Protein AF-A0A453Q7R0-F1 (afdb_monomer_lite)

Secondary structure (DSSP, 8-state):
-HHHHHHHHHHHHHHHTTSBTTS-HHHHHHHTT-THHHHHHHHHHHHHHHHHHHHTT-THHHHHGGGGGGBSSHHHHHHHHHHHHHHHHH-GGGHHHHHHHHHHHHTTS-TT-HHHHHHHHHHHHHHHHHHHHHHHHHHHHHHHHHHHHSSS-S-------TT---S------HHHHHHHHHHHHT-SSHHHHHHHHHHHHHHHHHHHHHHHHHHHHHTTS------------------

Organism: Aegilops tauschii subsp. strangulata (NCBI:txid200361)

Radius of gyration: 22.39 Å; chains: 1; bounding box: 47×68×60 Å

Foldseek 3Di:
DLVVLVVLQVVLLVLQLCQFPPHDPVSNVVSVVDPPSQVSNLVSLVCCLVCCVPVVVDLVVLQSLLSQCRGPDPSSVVSSLVSLLSCLQPPQLCLQSNLLSLLVNLVPDDLVCVVSNLVSLLSSLVSLVSNLVNLVVVVVVVVVVVVVVVVDPDDDDPPPDPPPDPDHRPDRDLVSQLVSLVVQCPRPDPSSVVSSVSSNVSSVVSVVSVVVSVVVVCVVPDDPDDDDDDDDDDPPDDD

Structure (mmCIF, N/CA/C/O backbone):
data_AF-A0A453Q7R0-F1
#
_entry.id   AF-A0A453Q7R0-F1
#
loop_
_atom_site.group_PDB
_atom_site.id
_atom_site.type_symbol
_atom_site.label_atom_id
_atom_site.label_alt_id
_atom_site.label_comp_id
_atom_site.label_asym_id
_atom_site.label_entity_id
_atom_site.label_seq_id
_atom_site.pdbx_PDB_ins_code
_atom_site.Cartn_x
_atom_site.Cartn_y
_atom_site.Cartn_z
_atom_site.occupancy
_atom_site.B_iso_or_equiv
_atom_site.auth_seq_id
_atom_site.auth_comp_id
_atom_site.auth_asym_id
_atom_site.auth_atom_id
_atom_site.pdbx_PDB_model_num
ATOM 1 N N . VAL A 1 1 ? -20.129 17.146 -13.514 1.00 63.50 1 VAL A N 1
ATOM 2 C CA . VAL A 1 1 ? -18.799 17.307 -12.868 1.00 63.50 1 VAL A CA 1
ATOM 3 C C . VAL A 1 1 ? -18.205 15.963 -12.444 1.00 63.50 1 VAL A C 1
ATOM 5 O O . VAL A 1 1 ? -17.159 15.602 -12.958 1.00 63.50 1 VAL A O 1
ATOM 8 N N . LYS A 1 2 ? -18.885 15.165 -11.611 1.00 64.19 2 LYS A N 1
ATOM 9 C CA . LYS A 1 2 ? -18.423 13.838 -11.146 1.00 64.19 2 LYS A CA 1
ATOM 10 C C . LYS A 1 2 ? -17.991 12.854 -12.247 1.00 64.19 2 LYS A C 1
ATOM 12 O O . LYS A 1 2 ? -16.877 12.346 -12.208 1.00 64.19 2 LYS A O 1
ATOM 17 N N . SER A 1 3 ? -18.840 12.625 -13.251 1.00 68.44 3 SER A N 1
ATOM 18 C CA . SER A 1 3 ? -18.526 11.751 -14.395 1.00 68.44 3 SER A CA 1
ATOM 19 C C . SER A 1 3 ? -17.321 12.240 -15.201 1.00 68.44 3 SER A C 1
ATOM 21 O O . SER A 1 3 ? -16.549 11.432 -15.708 1.00 68.44 3 SER A O 1
ATOM 23 N N . ALA A 1 4 ? -17.127 13.560 -15.275 1.00 70.88 4 ALA A N 1
ATOM 24 C CA . ALA A 1 4 ? -15.972 14.159 -15.926 1.00 70.88 4 ALA A CA 1
ATOM 25 C C . ALA A 1 4 ? -14.692 13.885 -15.129 1.00 70.88 4 ALA A C 1
ATOM 27 O O . ALA A 1 4 ? -13.710 13.457 -15.720 1.00 70.88 4 ALA A O 1
ATOM 28 N N . ILE A 1 5 ? -14.707 14.031 -13.798 1.00 68.44 5 ILE A N 1
ATOM 29 C CA . ILE A 1 5 ? -13.532 13.721 -12.970 1.00 68.44 5 ILE A CA 1
ATOM 30 C C . ILE A 1 5 ? -13.193 12.231 -13.032 1.00 68.44 5 ILE A C 1
ATOM 32 O O . ILE A 1 5 ? -12.031 11.874 -13.184 1.00 68.44 5 ILE A O 1
ATOM 36 N N . GLU A 1 6 ? -14.192 11.354 -12.988 1.00 70.12 6 GLU A N 1
ATOM 37 C CA . GLU A 1 6 ? -13.979 9.913 -13.127 1.00 70.12 6 GLU A CA 1
ATOM 38 C C . GLU A 1 6 ? -13.432 9.541 -14.520 1.00 70.12 6 GLU A C 1
ATOM 40 O O . GLU A 1 6 ? -12.557 8.686 -14.651 1.00 70.12 6 GLU A O 1
ATOM 45 N N . SER A 1 7 ? -13.904 10.215 -15.573 1.00 74.31 7 SER A N 1
ATOM 46 C CA . SER A 1 7 ? -13.368 10.071 -16.931 1.00 74.31 7 SER A CA 1
ATOM 47 C C . SER A 1 7 ? -11.923 10.559 -17.032 1.00 74.31 7 SER A C 1
ATOM 49 O O . SER A 1 7 ? -11.096 9.887 -17.646 1.00 74.31 7 SER A O 1
ATOM 51 N N . ILE A 1 8 ? -11.600 11.694 -16.407 1.00 73.88 8 ILE A N 1
ATOM 52 C CA . ILE A 1 8 ? -10.238 12.234 -16.357 1.00 73.88 8 ILE A CA 1
ATOM 53 C C . ILE A 1 8 ? -9.332 11.278 -15.576 1.00 73.88 8 ILE A C 1
ATOM 55 O O . ILE A 1 8 ? -8.272 10.921 -16.073 1.00 73.88 8 ILE A O 1
ATOM 59 N N . LEU A 1 9 ? -9.769 10.784 -14.414 1.00 72.06 9 LEU A N 1
ATOM 60 C CA . LEU A 1 9 ? -9.051 9.785 -13.619 1.00 72.06 9 LEU A CA 1
ATOM 61 C C . LEU A 1 9 ? -8.734 8.536 -14.439 1.00 72.06 9 LEU A C 1
ATOM 63 O O . LEU A 1 9 ? -7.585 8.104 -14.462 1.00 72.06 9 LEU A O 1
ATOM 67 N N . ARG A 1 10 ? -9.722 7.984 -15.153 1.00 76.00 10 ARG A N 1
ATOM 68 C CA . ARG A 1 10 ? -9.519 6.829 -16.042 1.00 76.00 10 ARG A CA 1
ATOM 69 C C . ARG A 1 10 ? -8.538 7.133 -17.169 1.00 76.00 10 ARG A C 1
ATOM 71 O O . ARG A 1 10 ? -7.662 6.318 -17.444 1.00 76.00 10 ARG A O 1
ATOM 78 N N . SER A 1 11 ? -8.684 8.287 -17.814 1.00 75.38 11 SER A N 1
ATOM 79 C CA . SER A 1 11 ? -7.830 8.698 -18.931 1.00 75.38 11 SER A CA 1
ATOM 80 C C . SER A 1 11 ? -6.384 8.896 -18.482 1.00 75.38 11 SER A C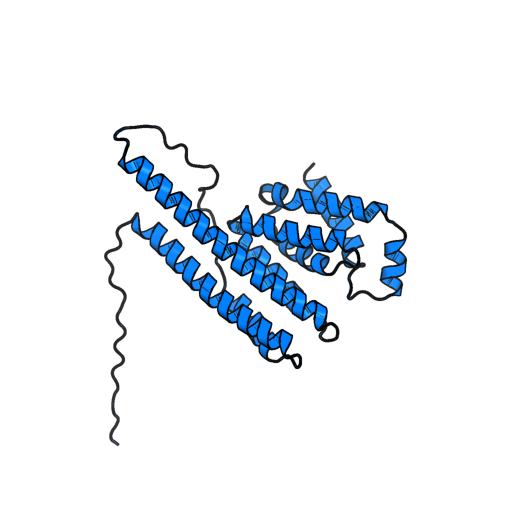 1
ATOM 82 O O . SER A 1 11 ? -5.467 8.344 -19.087 1.00 75.38 11 SER A O 1
ATOM 84 N N . CYS A 1 12 ? -6.175 9.625 -17.385 1.00 74.00 12 CYS A N 1
ATOM 85 C CA . CYS A 1 12 ? -4.852 9.835 -16.819 1.00 74.00 12 CYS A CA 1
ATOM 86 C C . CYS A 1 12 ? -4.263 8.525 -16.290 1.00 74.00 12 CYS A C 1
ATOM 88 O O . CYS A 1 12 ? -3.108 8.239 -16.573 1.00 74.00 12 CYS 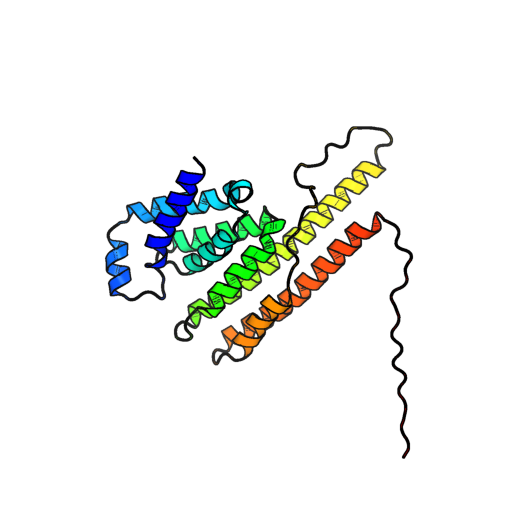A O 1
ATOM 90 N N . SER A 1 13 ? -5.047 7.690 -15.602 1.00 75.94 13 SER A N 1
ATOM 91 C CA . SER A 1 13 ? -4.587 6.379 -15.131 1.00 75.94 13 SER A CA 1
ATOM 92 C C . SER A 1 13 ? -4.106 5.507 -16.291 1.00 75.94 13 SER A C 1
ATOM 94 O O . SER A 1 13 ? -3.002 4.984 -16.210 1.00 75.94 13 SER A O 1
ATOM 96 N N . LYS A 1 14 ? -4.852 5.435 -17.403 1.00 79.94 14 LYS A N 1
ATOM 97 C CA . LYS A 1 14 ? -4.454 4.677 -18.602 1.00 79.94 14 LYS A CA 1
ATOM 98 C C . LYS A 1 14 ? -3.133 5.166 -19.204 1.00 79.94 14 LYS A C 1
ATOM 100 O O . LYS A 1 14 ? -2.342 4.356 -19.677 1.00 79.94 14 LYS A O 1
ATOM 105 N N . ALA A 1 15 ? -2.904 6.478 -19.216 1.00 71.06 15 ALA A N 1
ATOM 106 C CA . ALA A 1 15 ? -1.660 7.051 -19.723 1.00 71.06 15 ALA A CA 1
ATOM 107 C C . ALA A 1 15 ? -0.485 6.815 -18.754 1.00 71.06 15 ALA A C 1
ATOM 109 O O . ALA A 1 15 ? 0.597 6.412 -19.174 1.00 71.06 15 ALA A O 1
ATOM 110 N N . TYR A 1 16 ? -0.704 7.008 -17.451 1.00 72.94 16 TYR A N 1
ATOM 111 C CA . TYR A 1 16 ? 0.340 6.923 -16.426 1.00 72.94 16 TYR A CA 1
ATOM 112 C C . TYR A 1 16 ? 0.654 5.504 -15.957 1.00 72.94 16 TYR A C 1
ATOM 114 O O . TYR A 1 16 ? 1.750 5.271 -15.453 1.00 72.94 16 TYR A O 1
ATOM 122 N N . SER A 1 17 ? -0.244 4.538 -16.153 1.00 76.56 17 SER A N 1
ATOM 123 C CA . SER A 1 17 ? 0.033 3.119 -15.893 1.00 76.56 17 SER A CA 1
ATOM 124 C C . SER A 1 17 ? 1.074 2.536 -16.854 1.00 76.56 17 SER A C 1
ATOM 126 O O . SER A 1 17 ? 1.607 1.465 -16.594 1.00 76.56 17 SER A O 1
ATOM 128 N N . LEU A 1 18 ? 1.365 3.229 -17.962 1.00 78.31 18 LEU A N 1
ATOM 129 C CA . LEU A 1 18 ? 2.416 2.869 -18.921 1.00 78.31 18 LEU A CA 1
ATOM 130 C C . LEU A 1 18 ? 3.780 3.492 -18.577 1.00 78.31 18 LEU A C 1
ATOM 132 O O . LEU A 1 18 ? 4.785 3.147 -19.189 1.00 78.31 18 LEU A O 1
ATOM 136 N N . ALA A 1 19 ? 3.817 4.425 -17.624 1.00 81.12 19 ALA A N 1
ATOM 137 C CA . ALA A 1 19 ? 5.011 5.161 -17.221 1.00 81.12 19 ALA A CA 1
ATOM 138 C C . ALA A 1 19 ? 5.435 4.776 -15.801 1.00 81.12 19 ALA A C 1
ATOM 140 O O . ALA A 1 19 ? 5.588 5.624 -14.918 1.00 81.12 19 ALA A O 1
ATOM 141 N N . LEU A 1 20 ? 5.603 3.474 -15.580 1.00 85.75 20 LEU A N 1
ATOM 142 C CA . LEU A 1 20 ? 6.059 2.916 -14.310 1.00 85.75 20 LEU A CA 1
ATOM 143 C C . LEU A 1 20 ? 7.530 2.509 -14.407 1.00 85.75 20 LEU A C 1
ATOM 145 O O . LEU A 1 20 ? 8.040 2.227 -15.488 1.00 85.75 20 LEU A O 1
ATOM 149 N N . LEU A 1 21 ? 8.212 2.432 -13.269 1.00 84.81 21 LEU A N 1
ATOM 150 C CA . LEU A 1 21 ? 9.603 1.975 -13.177 1.00 84.81 21 LEU A CA 1
ATOM 151 C C . LEU A 1 21 ? 9.780 0.512 -13.620 1.00 84.81 21 LEU A C 1
ATOM 153 O O . LEU A 1 21 ? 10.895 0.099 -13.913 1.00 84.81 21 LEU A O 1
ATOM 157 N N . THR A 1 22 ? 8.686 -0.245 -13.704 1.00 86.19 22 THR A N 1
ATOM 158 C CA . THR A 1 22 ? 8.628 -1.606 -14.257 1.00 86.19 22 THR A CA 1
ATOM 159 C C . THR A 1 22 ? 8.360 -1.640 -15.768 1.00 86.19 22 THR A C 1
ATOM 161 O O . THR A 1 22 ? 8.319 -2.711 -16.366 1.00 86.19 22 THR A O 1
ATOM 164 N N . SER A 1 23 ? 8.122 -0.488 -16.409 1.00 85.12 23 SER A N 1
ATOM 165 C CA . SER A 1 23 ? 7.802 -0.406 -17.840 1.00 85.12 23 SER A CA 1
ATOM 166 C C . SER A 1 23 ? 9.053 -0.507 -18.712 1.00 85.12 23 SER A C 1
ATOM 168 O O . SER A 1 23 ? 10.146 -0.105 -18.317 1.00 85.12 23 SER A O 1
ATOM 170 N N . SER A 1 24 ? 8.886 -0.998 -19.944 1.00 84.50 24 SER A N 1
ATOM 171 C CA . SER A 1 24 ? 9.990 -1.060 -20.906 1.00 84.50 24 SER A CA 1
ATOM 172 C C . SER A 1 24 ? 10.520 0.339 -21.249 1.00 84.50 24 SER A C 1
ATOM 174 O O . SER A 1 24 ? 9.759 1.311 -21.299 1.00 84.50 24 SER A O 1
ATOM 176 N N . LYS A 1 25 ? 11.816 0.440 -21.571 1.00 81.69 25 LYS A N 1
ATOM 177 C CA . LYS A 1 25 ? 12.453 1.705 -21.973 1.00 81.69 25 LYS A CA 1
ATOM 178 C C . LYS A 1 25 ? 11.736 2.381 -23.151 1.00 81.69 25 LYS A C 1
ATOM 180 O O . LYS A 1 25 ? 11.475 3.577 -23.104 1.00 81.69 25 LYS A O 1
ATOM 185 N N . ALA A 1 26 ? 11.333 1.603 -24.159 1.00 82.00 26 ALA A N 1
ATOM 186 C CA . ALA A 1 26 ? 10.594 2.113 -25.315 1.00 82.00 26 ALA A CA 1
ATOM 187 C C . ALA A 1 26 ? 9.233 2.721 -24.927 1.00 82.00 26 ALA A C 1
ATOM 189 O O . ALA A 1 26 ? 8.803 3.716 -25.510 1.00 82.00 26 ALA A O 1
ATOM 190 N N . THR A 1 27 ? 8.558 2.153 -23.923 1.00 81.69 27 THR A N 1
ATOM 191 C CA . THR A 1 27 ? 7.306 2.705 -23.388 1.00 81.69 27 THR A CA 1
ATOM 192 C C . THR A 1 27 ? 7.557 4.038 -22.679 1.00 81.69 27 THR A C 1
ATOM 194 O O . THR A 1 27 ? 6.852 5.015 -22.933 1.00 81.69 27 THR A O 1
ATOM 197 N N . ILE A 1 28 ? 8.594 4.104 -21.841 1.00 81.25 28 ILE A N 1
ATOM 198 C CA . ILE A 1 28 ? 8.967 5.301 -21.071 1.00 81.25 28 ILE A CA 1
ATOM 199 C C . ILE A 1 28 ? 9.330 6.476 -21.996 1.00 81.25 28 ILE A C 1
ATOM 201 O O . ILE A 1 28 ? 8.840 7.595 -21.804 1.00 81.25 28 ILE A O 1
ATOM 205 N N . ASP A 1 29 ? 10.127 6.226 -23.034 1.00 80.12 29 ASP A N 1
ATOM 206 C CA . ASP A 1 29 ? 10.564 7.249 -23.996 1.00 80.12 29 ASP A CA 1
ATOM 207 C C . ASP A 1 29 ? 9.390 7.838 -24.803 1.00 80.12 29 ASP A C 1
ATOM 209 O O . ASP A 1 29 ? 9.436 8.985 -25.256 1.00 80.12 29 ASP A O 1
ATOM 213 N N . ASN A 1 30 ? 8.305 7.078 -24.969 1.00 77.94 30 ASN A N 1
ATOM 214 C CA . ASN A 1 30 ? 7.091 7.558 -25.623 1.00 77.94 30 ASN A CA 1
ATOM 215 C C . ASN A 1 30 ? 6.223 8.417 -24.696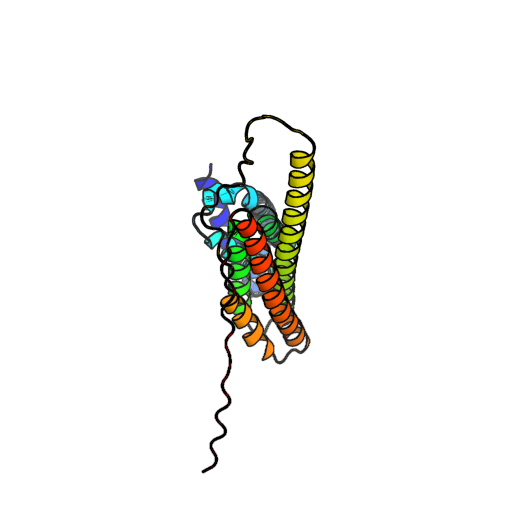 1.00 77.94 30 ASN A C 1
ATOM 217 O O . ASN A 1 30 ? 5.675 9.421 -25.151 1.00 77.94 30 ASN A O 1
ATOM 221 N N . VAL A 1 31 ? 6.115 8.068 -23.408 1.00 73.75 31 VAL A N 1
ATOM 222 C CA . VAL A 1 31 ? 5.277 8.819 -22.453 1.00 73.75 31 VAL A CA 1
ATOM 223 C C . VAL A 1 31 ? 5.930 10.137 -22.017 1.00 73.75 31 VAL A C 1
ATOM 225 O O . VAL A 1 31 ? 5.245 11.139 -21.827 1.00 73.75 31 VAL A O 1
ATOM 228 N N . THR A 1 32 ? 7.258 10.189 -21.913 1.00 70.06 32 THR A N 1
ATOM 229 C CA . THR A 1 32 ? 7.998 11.381 -21.442 1.00 70.06 32 THR A CA 1
ATOM 230 C C . THR A 1 32 ? 7.962 12.586 -22.394 1.00 70.06 32 THR A C 1
ATOM 232 O O . THR A 1 32 ? 8.358 13.687 -22.003 1.00 70.06 32 THR A O 1
ATOM 235 N N . LYS A 1 33 ? 7.443 12.423 -23.619 1.00 71.25 33 LYS A N 1
ATOM 236 C CA . LYS A 1 33 ? 7.307 13.505 -24.610 1.00 71.25 33 LYS A CA 1
ATOM 237 C C . LYS A 1 33 ? 6.210 14.518 -24.266 1.00 71.25 33 LYS A C 1
ATOM 239 O O . LYS A 1 33 ? 6.289 15.653 -24.732 1.00 71.25 33 LYS A O 1
ATOM 244 N N . ASP A 1 34 ? 5.233 14.156 -23.432 1.00 68.19 34 ASP A N 1
ATOM 245 C CA . ASP A 1 34 ? 4.110 15.030 -23.070 1.00 68.19 34 ASP A CA 1
ATOM 246 C C . ASP A 1 34 ? 4.116 15.402 -21.575 1.00 68.19 34 ASP A C 1
ATOM 248 O O . ASP A 1 34 ? 3.504 14.754 -20.725 1.00 68.19 34 ASP A O 1
ATOM 252 N N . LYS A 1 35 ? 4.809 16.500 -21.245 1.00 67.69 35 LYS A N 1
ATOM 253 C CA . LYS A 1 35 ? 4.916 17.024 -19.869 1.00 67.69 35 LYS A CA 1
ATOM 254 C C . LYS A 1 35 ? 3.582 17.533 -19.301 1.00 67.69 35 LYS A C 1
ATOM 256 O O . LYS A 1 35 ? 3.448 17.638 -18.081 1.00 67.69 35 LYS A O 1
ATOM 261 N N . SER A 1 36 ? 2.607 17.869 -20.151 1.00 69.06 36 SER A N 1
ATOM 262 C CA . SER A 1 36 ? 1.332 18.469 -19.724 1.00 69.06 36 SER A CA 1
ATOM 263 C C . SER A 1 36 ? 0.415 17.468 -19.014 1.00 69.06 36 SER A C 1
ATOM 265 O O . SER A 1 36 ? -0.343 17.833 -18.115 1.00 69.06 36 SER A O 1
ATOM 267 N N . GLN A 1 37 ? 0.544 16.183 -19.343 1.00 67.94 37 GLN A N 1
ATOM 268 C CA . GLN A 1 37 ? -0.246 15.121 -18.724 1.00 67.94 37 GLN A CA 1
ATOM 269 C C . GLN A 1 37 ? 0.118 14.925 -17.243 1.00 67.94 37 GLN A C 1
ATOM 271 O O . GLN A 1 37 ? -0.735 14.526 -16.449 1.00 67.94 37 GLN A O 1
ATOM 276 N N . GLY A 1 38 ? 1.352 15.262 -16.841 1.00 72.44 38 GLY A N 1
ATOM 277 C CA . GLY A 1 38 ? 1.863 14.972 -15.493 1.00 72.44 38 GLY A CA 1
ATOM 278 C C . GLY A 1 38 ? 1.296 15.923 -14.461 1.00 72.44 38 GLY A C 1
ATOM 279 O O . GLY A 1 38 ? 0.847 15.513 -13.388 1.00 72.44 38 GLY A O 1
ATOM 280 N N . SER A 1 39 ? 1.229 17.203 -14.825 1.00 79.31 39 SER A N 1
ATOM 281 C CA . SER A 1 39 ? 0.592 18.230 -14.005 1.00 79.31 39 SER A CA 1
ATOM 282 C C . SER A 1 39 ? -0.915 17.987 -13.868 1.00 79.31 39 SER A C 1
ATOM 284 O O . SER A 1 39 ? -1.456 18.146 -12.766 1.00 79.31 39 SER A O 1
ATOM 286 N N . LEU A 1 40 ? -1.581 17.541 -14.941 1.00 80.19 40 LEU A N 1
ATOM 287 C CA . LEU A 1 40 ? -2.995 17.168 -14.912 1.00 80.19 40 LEU A CA 1
ATOM 288 C C . LEU A 1 40 ? -3.225 15.968 -13.992 1.00 80.19 40 LEU A C 1
ATOM 290 O O . LEU A 1 40 ? -4.047 16.053 -13.080 1.00 80.19 40 LEU A O 1
ATOM 294 N N . PHE A 1 41 ? -2.466 14.883 -14.167 1.00 79.88 41 PHE A N 1
ATOM 295 C CA . PHE A 1 41 ? -2.629 13.686 -13.348 1.00 79.88 41 PHE A CA 1
ATOM 296 C C . PHE A 1 41 ? -2.368 13.961 -11.867 1.00 79.88 41 PHE A C 1
ATOM 298 O O . PHE A 1 41 ? -3.159 13.555 -11.018 1.00 79.88 41 PHE A O 1
ATOM 305 N N . ARG A 1 42 ? -1.331 14.739 -11.542 1.00 82.81 42 ARG A N 1
ATOM 306 C CA . ARG A 1 42 ? -1.069 15.175 -10.165 1.00 82.81 42 ARG A CA 1
ATOM 307 C C . ARG A 1 42 ? -2.242 15.957 -9.570 1.00 82.81 42 ARG A C 1
ATOM 309 O O . ARG A 1 42 ? -2.623 15.723 -8.424 1.00 82.81 42 ARG A O 1
ATOM 316 N N . SER A 1 43 ? -2.800 16.900 -10.325 1.00 84.19 43 SER A N 1
ATOM 317 C CA . SER A 1 43 ? -3.944 17.705 -9.871 1.00 84.19 43 SER A CA 1
ATOM 318 C C . SER A 1 43 ? -5.166 16.826 -9.618 1.00 84.19 43 SER A C 1
ATOM 320 O O . SER A 1 43 ? -5.866 16.991 -8.626 1.00 84.19 43 SER A O 1
ATOM 322 N N . VAL A 1 44 ? -5.364 15.834 -10.477 1.00 81.44 44 VAL A N 1
ATOM 323 C CA . VAL A 1 44 ? -6.448 14.863 -10.384 1.00 81.44 44 VAL A CA 1
ATOM 324 C C . VAL A 1 44 ? -6.269 13.930 -9.178 1.00 81.44 44 VAL A C 1
ATOM 326 O O . VAL A 1 44 ? -7.224 13.736 -8.428 1.00 81.44 44 VAL A O 1
ATOM 329 N N . LEU A 1 45 ? -5.054 13.423 -8.926 1.00 81.62 45 LEU A N 1
ATOM 330 C CA . LEU A 1 45 ? -4.726 12.620 -7.739 1.00 81.62 45 LEU A CA 1
ATOM 331 C C . LEU A 1 45 ? -5.068 13.368 -6.444 1.00 81.62 45 LEU A C 1
ATOM 333 O O . LEU A 1 45 ? -5.728 12.813 -5.566 1.00 81.62 45 LEU A O 1
ATOM 337 N N . LYS A 1 46 ? -4.696 14.650 -6.345 1.00 84.00 46 LYS A N 1
ATOM 338 C CA . LYS A 1 46 ? -4.988 15.500 -5.176 1.00 84.00 46 LYS A CA 1
ATOM 339 C C . LYS A 1 46 ? -6.467 15.606 -4.843 1.00 84.00 46 LYS A C 1
ATOM 341 O O . LYS A 1 46 ? -6.811 15.766 -3.674 1.00 84.00 46 LYS A O 1
ATOM 346 N N . CYS A 1 47 ? -7.327 15.554 -5.853 1.00 79.25 47 CYS A N 1
ATOM 347 C CA . CYS A 1 47 ? -8.764 15.667 -5.662 1.00 79.25 47 CYS A CA 1
ATOM 348 C C . CYS A 1 47 ? -9.387 14.370 -5.129 1.00 79.25 47 CYS A C 1
ATOM 350 O O . CYS A 1 47 ? -10.450 14.435 -4.521 1.00 79.25 47 CYS A O 1
ATOM 352 N N . ILE A 1 48 ? -8.742 13.211 -5.311 1.00 77.75 48 ILE A N 1
ATOM 353 C CA . ILE A 1 48 ? -9.318 11.897 -4.987 1.00 77.75 48 ILE A CA 1
ATOM 354 C C . ILE A 1 48 ? -9.857 11.806 -3.548 1.00 77.75 48 ILE A C 1
ATOM 356 O O . ILE A 1 48 ? -11.016 11.417 -3.410 1.00 77.75 48 ILE A O 1
ATOM 360 N N . PRO A 1 49 ? -9.118 12.185 -2.483 1.00 72.75 49 PRO A N 1
ATOM 361 C CA . PRO A 1 49 ? -9.622 12.071 -1.110 1.00 72.75 49 PRO A CA 1
ATOM 362 C C . PRO A 1 49 ? -10.945 12.811 -0.879 1.00 72.75 49 PRO A C 1
ATOM 364 O O . PRO A 1 49 ? -11.779 12.345 -0.115 1.00 72.75 49 PRO A O 1
ATOM 367 N N . TYR A 1 50 ? -11.169 13.919 -1.588 1.00 71.12 50 TYR A N 1
ATOM 368 C CA . TYR A 1 50 ? -12.380 14.739 -1.478 1.00 71.12 50 TYR A CA 1
ATOM 369 C C . TYR A 1 50 ? -13.535 14.236 -2.354 1.00 71.12 50 TYR A C 1
ATOM 371 O O . TYR A 1 50 ? -14.657 14.712 -2.237 1.00 71.12 50 TYR A O 1
ATOM 379 N N . LEU A 1 51 ? -13.262 13.290 -3.254 1.00 66.06 51 LEU A N 1
ATOM 380 C CA . LEU A 1 51 ? -14.238 12.723 -4.184 1.00 66.06 51 LEU A CA 1
ATOM 381 C C . LEU A 1 51 ? -14.678 11.311 -3.780 1.00 66.06 51 LEU A C 1
ATOM 383 O O . LEU A 1 51 ? -15.659 10.803 -4.324 1.00 66.06 51 LEU A O 1
ATOM 387 N N . ILE A 1 52 ? -13.970 10.656 -2.852 1.00 62.31 52 ILE A N 1
ATOM 388 C CA . ILE A 1 52 ? -14.224 9.259 -2.473 1.00 62.31 52 ILE A CA 1
ATOM 389 C C . ILE A 1 52 ? -15.560 9.070 -1.742 1.00 62.31 52 ILE A C 1
ATOM 391 O O . ILE A 1 52 ? -16.154 8.008 -1.904 1.00 62.31 52 ILE A O 1
ATOM 395 N N . GLU A 1 53 ? -16.114 10.059 -1.036 1.00 56.88 53 GLU A N 1
ATOM 396 C CA . GLU A 1 53 ? -17.468 9.903 -0.468 1.00 56.88 53 GLU A CA 1
ATOM 397 C C . GLU A 1 53 ? -18.530 9.681 -1.564 1.00 56.88 53 GLU A C 1
ATOM 399 O O . GLU A 1 53 ? -19.464 8.898 -1.388 1.00 56.88 53 GLU A O 1
ATOM 404 N N . GLU A 1 54 ? -18.346 10.272 -2.749 1.00 51.44 54 GLU A N 1
ATOM 405 C CA . GLU A 1 54 ? -19.303 10.164 -3.853 1.00 51.44 54 GLU A CA 1
ATOM 406 C C . GLU A 1 54 ? -18.907 9.124 -4.918 1.00 51.44 54 GLU A C 1
ATOM 408 O O . GLU A 1 54 ? -19.783 8.530 -5.554 1.00 51.44 54 GLU A O 1
ATOM 413 N N . VAL A 1 55 ? -17.612 8.879 -5.137 1.00 48.50 55 VAL A N 1
ATOM 414 C CA . VAL A 1 55 ? -17.065 7.913 -6.120 1.00 48.50 55 VAL A CA 1
ATOM 415 C C . VAL A 1 55 ? -16.760 6.545 -5.475 1.00 48.50 55 VAL A C 1
ATOM 417 O O . VAL A 1 55 ? -16.581 5.547 -6.170 1.00 48.50 55 VAL A O 1
ATOM 420 N N . GLY A 1 56 ? -16.783 6.456 -4.143 1.00 46.31 56 GLY A N 1
ATOM 421 C CA . GLY A 1 56 ? -16.335 5.308 -3.349 1.00 46.31 56 GLY A CA 1
ATOM 422 C C . GLY A 1 56 ? -17.214 4.061 -3.380 1.00 46.31 56 GLY A C 1
ATOM 423 O O . GLY A 1 56 ? -16.888 3.080 -2.731 1.00 46.31 56 GLY A O 1
ATOM 424 N N . ARG A 1 57 ? -18.297 3.982 -4.156 1.00 52.84 57 ARG A N 1
ATOM 425 C CA . ARG A 1 57 ? -18.970 2.671 -4.309 1.00 52.84 57 ARG A CA 1
ATOM 426 C C . ARG A 1 57 ? -18.101 1.627 -5.022 1.00 52.84 57 ARG A C 1
ATOM 428 O O . ARG A 1 57 ? -18.500 0.473 -5.098 1.00 52.84 57 ARG A O 1
ATOM 435 N N . ASN A 1 58 ? -16.940 2.025 -5.541 1.00 58.25 58 ASN A N 1
ATOM 436 C CA . ASN A 1 58 ? -16.021 1.153 -6.242 1.00 58.25 58 ASN A CA 1
ATOM 437 C C . ASN A 1 58 ? -14.606 1.259 -5.649 1.00 58.25 58 ASN A C 1
ATOM 439 O O . ASN A 1 58 ? -13.927 2.272 -5.830 1.00 58.25 58 ASN A O 1
ATOM 443 N N . ASP A 1 59 ? -14.146 0.192 -4.994 1.00 66.88 59 ASP A N 1
ATOM 444 C CA . ASP A 1 59 ? -12.794 0.074 -4.420 1.00 66.88 59 ASP A CA 1
ATOM 445 C C . ASP A 1 59 ? -11.675 0.101 -5.485 1.00 66.88 59 ASP A C 1
ATOM 447 O O . ASP A 1 59 ? -10.488 0.156 -5.166 1.00 66.88 59 ASP A O 1
ATOM 451 N N . ARG A 1 60 ? -12.028 0.176 -6.777 1.00 75.25 60 ARG A N 1
ATOM 452 C CA . ARG A 1 60 ? -11.079 0.372 -7.886 1.00 75.25 60 ARG A CA 1
ATOM 453 C C . ARG A 1 60 ? -10.129 1.547 -7.684 1.00 75.25 60 ARG A C 1
ATOM 455 O O . ARG A 1 60 ? -8.980 1.470 -8.104 1.00 75.25 60 ARG A O 1
ATOM 462 N N . MET A 1 61 ? -10.569 2.641 -7.058 1.00 75.31 61 MET A N 1
ATOM 463 C CA . MET A 1 61 ? -9.674 3.785 -6.839 1.00 75.31 61 MET A CA 1
ATOM 464 C C . MET A 1 61 ? -8.532 3.439 -5.881 1.00 75.31 61 MET A C 1
ATOM 466 O O . MET A 1 61 ? -7.387 3.806 -6.143 1.00 75.31 61 MET A O 1
ATOM 470 N N . THR A 1 62 ? -8.815 2.676 -4.824 1.00 81.25 62 THR A N 1
ATOM 471 C CA . THR A 1 62 ? -7.792 2.191 -3.892 1.00 81.25 62 THR A CA 1
ATOM 472 C C . THR A 1 62 ? -6.875 1.129 -4.506 1.00 81.25 62 THR A C 1
ATOM 474 O O . THR A 1 62 ? -5.780 0.932 -3.999 1.00 81.25 62 THR A O 1
ATOM 477 N N . GLU A 1 63 ? -7.250 0.514 -5.633 1.00 83.88 63 GLU A N 1
ATOM 478 C CA . GLU A 1 63 ? -6.401 -0.413 -6.405 1.00 83.88 63 GLU A CA 1
ATOM 479 C C . GLU A 1 63 ? -5.529 0.278 -7.470 1.00 83.88 63 GLU A C 1
ATOM 481 O O . GLU A 1 63 ? -4.459 -0.222 -7.830 1.00 83.88 63 GLU A O 1
ATOM 486 N N . ILE A 1 64 ? -5.972 1.422 -8.000 1.00 83.56 64 ILE A N 1
ATOM 487 C CA . ILE A 1 64 ? -5.244 2.166 -9.041 1.00 83.56 64 ILE A CA 1
ATOM 488 C C . ILE A 1 64 ? -4.100 2.983 -8.434 1.00 83.56 64 ILE A C 1
ATOM 490 O O . ILE A 1 64 ? -2.979 2.944 -8.936 1.00 83.56 64 ILE A O 1
ATOM 494 N N . ILE A 1 65 ? -4.364 3.716 -7.348 1.00 88.62 65 ILE A N 1
ATOM 495 C CA . ILE A 1 65 ? -3.392 4.650 -6.752 1.00 88.62 65 ILE A CA 1
ATOM 496 C C . ILE A 1 65 ? -2.068 3.960 -6.364 1.00 88.62 65 ILE A C 1
ATOM 498 O O . ILE A 1 65 ? -1.021 4.522 -6.695 1.00 88.62 65 ILE A O 1
ATOM 502 N N . PRO A 1 66 ? -2.063 2.753 -5.752 1.00 92.50 66 PRO A N 1
ATOM 503 C CA . PRO A 1 66 ? -0.833 2.032 -5.432 1.00 92.50 66 PRO A CA 1
ATOM 504 C C . PRO A 1 66 ? 0.109 1.834 -6.617 1.00 92.50 66 PRO A C 1
ATOM 506 O O . PRO A 1 66 ? 1.314 1.937 -6.447 1.00 92.50 66 PRO A O 1
ATOM 509 N N . GLN A 1 67 ? -0.403 1.639 -7.834 1.00 90.88 67 GLN A N 1
ATOM 510 C CA . GLN A 1 67 ? 0.445 1.437 -9.017 1.00 90.88 67 GLN A CA 1
ATOM 511 C C . GLN A 1 67 ? 1.352 2.650 -9.267 1.00 90.88 67 GLN A C 1
ATOM 513 O O . GLN A 1 67 ? 2.523 2.519 -9.627 1.00 90.88 67 GLN A O 1
ATOM 518 N N . HIS A 1 68 ? 0.840 3.847 -8.986 1.00 90.44 68 HIS A N 1
ATOM 519 C CA . HIS A 1 68 ? 1.535 5.104 -9.236 1.00 90.44 68 HIS A CA 1
ATOM 520 C C . HIS A 1 68 ? 2.601 5.445 -8.186 1.00 90.44 68 HIS A C 1
ATOM 522 O O . HIS A 1 68 ? 3.398 6.353 -8.428 1.00 90.44 68 HIS A O 1
ATOM 528 N N . VAL A 1 69 ? 2.725 4.676 -7.094 1.00 91.75 69 VAL A N 1
ATOM 529 C CA . VAL A 1 69 ? 3.885 4.780 -6.182 1.00 91.75 69 VAL A CA 1
ATOM 530 C C . VAL A 1 69 ? 5.191 4.356 -6.864 1.00 91.75 69 VAL A C 1
ATOM 532 O O . VAL A 1 69 ? 6.271 4.687 -6.384 1.00 91.75 69 VAL A O 1
ATOM 535 N N . THR A 1 70 ? 5.098 3.679 -8.015 1.00 92.00 70 THR A N 1
ATOM 536 C CA . THR A 1 70 ? 6.229 3.311 -8.882 1.00 92.00 70 THR A CA 1
ATOM 537 C C . THR A 1 70 ? 6.268 4.093 -10.192 1.00 92.00 70 THR A C 1
ATOM 539 O O . THR A 1 70 ? 6.961 3.692 -11.120 1.00 92.00 70 THR A O 1
ATOM 542 N N . SER A 1 71 ? 5.556 5.219 -10.290 1.00 90.19 71 SER A N 1
ATOM 543 C CA . SER A 1 71 ? 5.663 6.131 -11.437 1.00 90.19 71 SER A CA 1
ATOM 544 C C . SER A 1 71 ? 7.122 6.508 -11.715 1.00 90.19 71 SER A C 1
ATOM 546 O O . SER A 1 71 ? 7.899 6.694 -10.781 1.00 90.19 71 SER A O 1
ATOM 548 N N . ILE A 1 72 ? 7.514 6.681 -12.977 1.00 87.31 72 ILE A N 1
ATOM 549 C CA . ILE A 1 72 ? 8.837 7.237 -13.317 1.00 87.31 72 ILE A CA 1
ATOM 550 C C . ILE A 1 72 ? 8.983 8.693 -12.848 1.00 87.31 72 ILE A C 1
ATOM 552 O O . ILE A 1 72 ? 10.081 9.123 -12.494 1.00 87.31 72 ILE A O 1
ATOM 556 N N . ASP A 1 73 ? 7.871 9.432 -12.779 1.00 86.88 73 ASP A N 1
ATOM 557 C CA . ASP A 1 73 ? 7.837 10.816 -12.315 1.00 86.88 73 ASP A CA 1
ATOM 558 C C . ASP A 1 73 ? 7.856 10.850 -10.771 1.00 86.88 73 ASP A C 1
ATOM 560 O O . ASP A 1 73 ? 6.887 10.407 -10.140 1.00 86.88 73 ASP A O 1
ATOM 564 N N . PRO A 1 74 ? 8.928 11.378 -10.141 1.00 87.88 74 PRO A N 1
ATOM 565 C CA . PRO A 1 74 ? 9.048 11.447 -8.685 1.00 87.88 74 PRO A CA 1
ATOM 566 C C . PRO A 1 74 ? 7.934 12.253 -8.018 1.00 87.88 74 PRO A C 1
ATOM 568 O O . PRO A 1 74 ? 7.517 11.908 -6.914 1.00 87.88 74 PRO A O 1
ATOM 571 N N . VAL A 1 75 ? 7.424 13.294 -8.676 1.00 88.44 75 VAL A N 1
ATOM 572 C CA . VAL A 1 75 ? 6.369 14.148 -8.122 1.00 88.44 75 VAL A CA 1
ATOM 573 C C . VAL A 1 75 ? 5.038 13.400 -8.105 1.00 88.44 75 VAL A C 1
ATOM 575 O O . VAL A 1 75 ? 4.269 13.524 -7.152 1.00 88.44 75 VAL A O 1
ATOM 578 N N . VAL A 1 76 ? 4.774 12.591 -9.134 1.00 87.81 76 VAL A N 1
ATOM 579 C CA . VAL A 1 76 ? 3.596 11.712 -9.176 1.00 87.81 76 VAL A CA 1
ATOM 580 C C . VAL A 1 76 ? 3.696 10.619 -8.113 1.00 87.81 76 VAL A C 1
ATOM 582 O O . VAL A 1 76 ? 2.701 10.363 -7.436 1.00 87.81 76 VAL A O 1
ATOM 585 N N . ARG A 1 77 ? 4.880 10.012 -7.925 1.00 91.44 77 ARG A N 1
ATOM 586 C CA . ARG A 1 77 ? 5.095 9.022 -6.853 1.00 91.44 77 ARG A CA 1
ATOM 587 C C . ARG A 1 77 ? 4.773 9.606 -5.483 1.00 91.44 77 ARG A C 1
ATOM 589 O O . ARG A 1 77 ? 4.026 8.995 -4.723 1.00 91.44 77 ARG A O 1
ATOM 596 N N . GLU A 1 78 ? 5.311 10.787 -5.190 1.00 92.19 78 GLU A N 1
ATOM 597 C CA . GLU A 1 78 ? 5.090 11.464 -3.912 1.00 92.19 78 GLU A CA 1
ATOM 598 C C . GLU A 1 78 ? 3.606 11.781 -3.700 1.00 92.19 78 GLU A C 1
ATOM 600 O O . GLU A 1 78 ? 3.041 11.480 -2.651 1.00 92.19 78 GLU A O 1
ATOM 605 N N . GLU A 1 79 ? 2.927 12.315 -4.720 1.00 90.19 79 GLU A N 1
ATOM 606 C CA . GLU A 1 79 ? 1.501 12.624 -4.600 1.00 90.19 79 GLU A CA 1
ATOM 607 C C . GLU A 1 79 ? 0.648 11.363 -4.407 1.00 90.19 79 GLU A C 1
ATOM 609 O O . GLU A 1 79 ? -0.292 11.388 -3.615 1.00 90.19 79 GLU A O 1
ATOM 614 N N . ALA A 1 80 ? 0.980 10.249 -5.068 1.00 92.12 80 ALA A N 1
ATOM 615 C CA . ALA A 1 80 ? 0.288 8.979 -4.859 1.00 92.12 80 ALA A CA 1
ATOM 616 C C . ALA A 1 80 ? 0.398 8.518 -3.395 1.00 92.12 80 ALA A C 1
ATOM 618 O O . ALA A 1 80 ? -0.615 8.163 -2.789 1.00 92.12 80 ALA A O 1
ATOM 619 N N . VAL A 1 81 ? 1.592 8.603 -2.796 1.00 95.00 81 VAL A N 1
ATOM 620 C CA . VAL A 1 81 ? 1.812 8.282 -1.374 1.00 95.00 81 VAL A CA 1
ATOM 621 C C . VAL A 1 81 ? 0.994 9.207 -0.466 1.00 95.00 81 VAL A C 1
ATOM 623 O O . VAL A 1 81 ? 0.289 8.732 0.426 1.00 95.00 81 VAL A O 1
ATOM 626 N N . LEU A 1 82 ? 1.017 10.520 -0.716 1.00 94.31 82 LEU A N 1
ATOM 627 C CA . LEU A 1 82 ? 0.245 11.492 0.065 1.00 94.31 82 LEU A CA 1
ATOM 628 C C . LEU A 1 82 ? -1.263 11.240 -0.013 1.00 94.31 82 LEU A C 1
ATOM 630 O O . LEU A 1 82 ? -1.967 11.389 0.987 1.00 94.31 82 LEU A O 1
ATOM 634 N N . VAL A 1 83 ? -1.771 10.855 -1.182 1.00 91.81 83 VAL A N 1
ATOM 635 C CA . VAL A 1 83 ? -3.187 10.528 -1.370 1.00 91.81 83 VAL A CA 1
ATOM 636 C C . VAL A 1 83 ? -3.569 9.278 -0.579 1.00 91.81 83 VAL A C 1
ATOM 638 O O . VAL A 1 83 ? -4.573 9.327 0.130 1.00 91.81 83 VAL A O 1
ATOM 641 N N . LEU A 1 84 ? -2.772 8.204 -0.619 1.00 94.50 84 LEU A N 1
ATOM 642 C CA . LEU A 1 84 ? -3.023 7.003 0.195 1.00 94.50 84 LEU A CA 1
ATOM 643 C C . LEU A 1 84 ? -3.062 7.347 1.692 1.00 94.50 84 LEU A C 1
ATOM 645 O O . LEU A 1 84 ? -4.010 6.971 2.383 1.00 94.50 84 LEU A O 1
ATOM 649 N N . ASN A 1 85 ? -2.103 8.147 2.169 1.00 95.56 85 ASN A N 1
ATOM 650 C CA . ASN A 1 85 ? -2.057 8.602 3.561 1.00 95.56 85 ASN A CA 1
ATOM 651 C C . ASN A 1 85 ? -3.291 9.436 3.942 1.00 95.56 85 ASN A C 1
ATOM 653 O O . ASN A 1 85 ? -3.872 9.232 5.007 1.00 95.56 85 ASN A O 1
ATOM 657 N N . ARG A 1 86 ? -3.733 10.357 3.071 1.00 93.00 86 ARG A N 1
ATOM 658 C CA . ARG A 1 86 ? -4.953 11.156 3.297 1.00 93.00 86 ARG A CA 1
ATOM 659 C C . ARG A 1 86 ? -6.198 10.278 3.377 1.00 93.00 86 ARG A C 1
ATOM 661 O O . ARG A 1 86 ? -7.037 10.531 4.234 1.00 93.00 86 ARG A O 1
ATOM 668 N N . ILE A 1 87 ? -6.316 9.259 2.525 1.00 90.38 87 ILE A N 1
ATOM 669 C CA . ILE A 1 87 ? -7.453 8.330 2.568 1.00 90.38 87 ILE A CA 1
ATOM 670 C C . ILE A 1 87 ? -7.459 7.581 3.902 1.00 90.38 87 ILE A C 1
ATOM 672 O O . ILE A 1 87 ? -8.478 7.582 4.582 1.00 90.38 87 ILE A O 1
ATOM 676 N N . VAL A 1 88 ? -6.324 7.013 4.325 1.00 93.00 88 VAL A N 1
ATOM 677 C CA . VAL A 1 88 ? -6.243 6.312 5.618 1.00 93.00 88 VAL A CA 1
ATOM 678 C C . VAL A 1 88 ? -6.596 7.244 6.780 1.00 93.00 88 VAL A C 1
ATOM 680 O O . VAL A 1 88 ? -7.339 6.856 7.682 1.00 93.00 88 VAL A O 1
ATOM 683 N N . ARG A 1 89 ? -6.105 8.487 6.755 1.00 93.00 89 ARG A N 1
ATOM 684 C CA . ARG A 1 89 ? -6.314 9.438 7.849 1.00 93.00 89 ARG A CA 1
ATOM 685 C C . ARG A 1 89 ? -7.746 9.962 7.933 1.00 93.00 89 ARG A C 1
ATOM 687 O O . ARG A 1 89 ? -8.291 10.031 9.028 1.00 93.00 89 ARG A O 1
ATOM 694 N N . PHE A 1 90 ? -8.348 10.319 6.802 1.00 88.88 90 PHE A N 1
ATOM 695 C CA . PHE A 1 90 ? -9.607 11.070 6.778 1.00 88.88 90 PHE A CA 1
ATOM 696 C C . PHE A 1 90 ? -10.829 10.257 6.340 1.00 88.88 90 PHE A C 1
ATOM 698 O O . PHE A 1 90 ? -11.941 10.757 6.467 1.00 88.88 90 PHE A O 1
ATOM 705 N N . LEU A 1 91 ? -10.657 9.021 5.856 1.00 87.00 91 LEU A N 1
ATOM 706 C CA . LEU A 1 91 ? -11.753 8.163 5.388 1.00 87.00 91 LEU A CA 1
ATOM 707 C C . LEU A 1 91 ? -11.702 6.785 6.081 1.00 87.00 91 LEU A C 1
ATOM 709 O O . LEU A 1 91 ? -11.201 5.821 5.491 1.00 87.00 91 LEU A O 1
ATOM 713 N N . PRO A 1 92 ? -12.214 6.663 7.325 1.00 88.00 92 PRO A N 1
ATOM 714 C CA . PRO A 1 92 ? -12.136 5.436 8.125 1.00 88.00 92 PRO A CA 1
ATOM 715 C C . PRO A 1 92 ? -12.645 4.179 7.408 1.00 88.00 92 PRO A C 1
ATOM 717 O O . PRO A 1 92 ? -11.960 3.156 7.408 1.00 88.00 92 PRO A O 1
ATOM 720 N N . ASP A 1 93 ? -13.766 4.284 6.691 1.00 85.38 93 ASP A N 1
ATOM 721 C CA . ASP A 1 93 ? -14.384 3.162 5.966 1.00 85.38 93 ASP A CA 1
ATOM 722 C C . ASP A 1 93 ? -13.529 2.647 4.794 1.00 85.38 93 ASP A C 1
ATOM 724 O O . ASP A 1 93 ? -13.784 1.579 4.240 1.00 85.38 93 ASP A O 1
ATOM 728 N N . ARG A 1 94 ? -12.489 3.394 4.398 1.00 87.31 94 ARG A N 1
ATOM 729 C CA . ARG A 1 94 ? -11.603 3.080 3.264 1.00 87.31 94 ARG A CA 1
ATOM 730 C C . ARG A 1 94 ? -10.227 2.592 3.673 1.00 87.31 94 ARG A C 1
ATOM 732 O O . ARG A 1 94 ? -9.447 2.206 2.801 1.00 87.31 94 ARG A O 1
ATOM 739 N N . ARG A 1 95 ? -9.918 2.586 4.970 1.00 92.56 95 ARG A N 1
ATOM 740 C CA . ARG A 1 95 ? -8.590 2.228 5.483 1.00 92.56 95 ARG A CA 1
ATOM 741 C C . ARG A 1 95 ? -8.161 0.840 5.015 1.00 92.56 95 ARG A C 1
ATOM 743 O O . ARG A 1 95 ? -7.087 0.699 4.434 1.00 92.56 95 ARG A O 1
ATOM 750 N N . PHE A 1 96 ? -9.022 -0.165 5.169 1.00 94.50 96 PHE A N 1
ATOM 751 C CA . PHE A 1 96 ? -8.695 -1.517 4.716 1.00 94.50 96 PHE A CA 1
ATOM 752 C C . PHE A 1 96 ? -8.630 -1.637 3.187 1.00 94.50 96 PHE A C 1
ATOM 754 O O . PHE A 1 96 ? -7.726 -2.294 2.679 1.00 94.50 96 PHE A O 1
ATOM 761 N N . ALA A 1 97 ? -9.508 -0.957 2.442 1.00 91.94 97 ALA A N 1
ATOM 762 C CA . ALA A 1 97 ? -9.460 -0.951 0.977 1.00 91.94 97 ALA A CA 1
ATOM 763 C C . ALA A 1 97 ? -8.115 -0.416 0.443 1.00 91.94 97 ALA A C 1
ATOM 765 O O . ALA A 1 97 ? -7.550 -0.983 -0.493 1.00 91.94 97 ALA A O 1
ATOM 766 N N . VAL A 1 98 ? -7.546 0.612 1.087 1.00 93.62 98 VAL A N 1
ATOM 767 C CA . VAL A 1 98 ? -6.192 1.114 0.787 1.00 93.62 98 VAL A CA 1
ATOM 768 C C . VAL A 1 98 ? -5.123 0.051 1.041 1.00 93.62 98 VAL A C 1
ATOM 770 O O . VAL A 1 98 ? -4.298 -0.200 0.160 1.00 93.62 98 VAL A O 1
ATOM 773 N N . LEU A 1 99 ? -5.137 -0.594 2.214 1.00 96.75 99 LEU A N 1
ATOM 774 C CA . LEU A 1 99 ? -4.169 -1.651 2.534 1.00 96.75 99 LEU A CA 1
ATOM 775 C C . LEU A 1 99 ? -4.263 -2.814 1.542 1.00 96.75 99 LEU A C 1
ATOM 777 O O . LEU A 1 99 ? -3.245 -3.276 1.029 1.00 96.75 99 LEU A O 1
ATOM 781 N N . LYS A 1 100 ? -5.486 -3.241 1.217 1.00 95.75 100 LYS A N 1
ATOM 782 C CA . LYS A 1 100 ? -5.762 -4.305 0.250 1.00 95.75 100 LYS A CA 1
ATOM 783 C C . LYS A 1 100 ? -5.284 -3.956 -1.155 1.00 95.75 100 LYS A C 1
ATOM 785 O O . LYS A 1 100 ? -4.662 -4.792 -1.813 1.00 95.75 100 LYS A O 1
ATOM 790 N N . GLY A 1 101 ? -5.543 -2.735 -1.615 1.00 95.00 101 GLY A N 1
ATOM 791 C CA . GLY A 1 101 ? -5.060 -2.260 -2.909 1.00 95.00 101 GLY A CA 1
ATOM 792 C C . GLY A 1 101 ? -3.534 -2.266 -2.979 1.00 95.00 101 GLY A C 1
ATOM 793 O O . GLY A 1 101 ? -2.959 -2.746 -3.956 1.00 95.00 101 GLY A O 1
ATOM 794 N N . MET A 1 102 ? -2.874 -1.814 -1.910 1.00 97.38 102 MET A N 1
ATOM 795 C CA . MET A 1 102 ? -1.416 -1.826 -1.806 1.00 97.38 102 MET A CA 1
ATOM 796 C C . MET A 1 102 ? -0.848 -3.252 -1.777 1.00 97.38 102 MET A C 1
ATOM 798 O O . MET A 1 102 ? 0.066 -3.559 -2.536 1.00 97.38 102 MET A O 1
ATOM 802 N N . ALA A 1 103 ? -1.423 -4.149 -0.976 1.00 97.69 103 ALA A N 1
ATOM 803 C CA . ALA A 1 103 ? -1.076 -5.571 -0.941 1.00 97.69 103 ALA A CA 1
ATOM 804 C C . ALA A 1 103 ? -1.206 -6.239 -2.320 1.00 97.69 103 ALA A C 1
ATOM 806 O O . ALA A 1 103 ? -0.281 -6.896 -2.794 1.00 97.69 103 ALA A O 1
ATOM 807 N N . THR A 1 104 ? -2.336 -6.012 -2.993 1.00 96.38 104 THR A N 1
ATOM 808 C CA . THR A 1 104 ? -2.607 -6.542 -4.338 1.00 96.38 104 THR A CA 1
ATOM 809 C C . THR A 1 104 ? -1.599 -6.023 -5.358 1.00 96.38 104 THR A C 1
ATOM 811 O O . THR A 1 104 ? -1.194 -6.758 -6.255 1.00 96.38 104 THR A O 1
ATOM 814 N N . PHE A 1 105 ? -1.192 -4.759 -5.240 1.00 95.81 105 PHE A N 1
ATOM 815 C CA . PHE A 1 105 ? -0.152 -4.179 -6.080 1.00 95.81 105 PHE A CA 1
ATOM 816 C C . PHE A 1 105 ? 1.217 -4.821 -5.824 1.00 95.81 105 PHE A C 1
ATOM 818 O O . PHE A 1 105 ? 1.872 -5.225 -6.781 1.00 95.81 105 PHE A O 1
ATOM 825 N N . ILE A 1 106 ? 1.620 -4.972 -4.558 1.00 97.56 106 ILE A N 1
ATOM 826 C CA . ILE A 1 106 ? 2.906 -5.580 -4.187 1.00 97.56 106 ILE A CA 1
ATOM 827 C C . ILE A 1 106 ? 3.014 -7.004 -4.744 1.00 97.56 106 ILE A C 1
ATOM 829 O O . ILE A 1 106 ? 4.030 -7.341 -5.340 1.00 97.56 106 ILE A O 1
ATOM 833 N N . LEU A 1 107 ? 1.959 -7.815 -4.617 1.00 96.94 107 LEU A N 1
ATOM 834 C CA . LEU A 1 107 ? 1.927 -9.191 -5.136 1.00 96.94 107 LEU A CA 1
ATOM 835 C C . LEU A 1 107 ? 2.022 -9.283 -6.670 1.00 96.94 107 LEU A C 1
ATOM 837 O O . LEU A 1 107 ? 2.261 -10.362 -7.201 1.00 96.94 107 LEU A O 1
ATOM 841 N N . LYS A 1 108 ? 1.809 -8.176 -7.391 1.00 95.12 108 LYS A N 1
ATOM 842 C CA . LYS A 1 108 ? 1.941 -8.099 -8.854 1.00 95.12 108 LYS A CA 1
ATOM 843 C C . LYS A 1 108 ? 3.308 -7.580 -9.305 1.00 95.12 108 LYS A C 1
ATOM 845 O O . LYS A 1 108 ? 3.546 -7.522 -10.511 1.00 95.12 108 LYS A O 1
ATOM 850 N N . LEU A 1 109 ? 4.173 -7.151 -8.384 1.00 95.38 109 LEU A N 1
ATOM 851 C CA . LEU A 1 109 ? 5.510 -6.688 -8.738 1.00 95.38 109 LEU A CA 1
ATOM 852 C C . LEU A 1 109 ? 6.380 -7.877 -9.168 1.00 95.38 109 LEU A C 1
ATOM 854 O O . LEU A 1 109 ? 6.414 -8.875 -8.454 1.00 95.38 109 LEU A O 1
ATOM 858 N N . PRO A 1 110 ? 7.097 -7.779 -10.301 1.00 93.19 110 PRO A N 1
ATOM 859 C CA . PRO A 1 110 ? 8.024 -8.828 -10.707 1.00 93.19 110 PRO A CA 1
ATOM 860 C C . PRO A 1 110 ? 9.234 -8.919 -9.764 1.00 93.19 110 PRO A C 1
ATOM 862 O O . PRO A 1 110 ? 9.781 -7.891 -9.352 1.00 93.19 110 PRO A O 1
ATOM 865 N N . ASP A 1 111 ? 9.696 -10.141 -9.490 1.00 92.62 111 ASP A N 1
ATOM 866 C CA . ASP A 1 111 ? 10.816 -10.426 -8.575 1.00 92.62 111 ASP A CA 1
ATOM 867 C C . ASP A 1 111 ? 12.152 -9.799 -9.013 1.00 92.62 111 ASP A C 1
ATOM 869 O O . ASP A 1 111 ? 13.035 -9.565 -8.189 1.00 92.62 111 ASP A O 1
ATOM 873 N N . GLU A 1 112 ? 12.293 -9.456 -10.297 1.00 93.81 112 GLU A N 1
ATOM 874 C CA . GLU A 1 112 ? 13.457 -8.739 -10.841 1.00 93.81 112 GLU A CA 1
ATOM 875 C C . GLU A 1 112 ? 13.575 -7.282 -10.346 1.00 93.81 112 GLU A C 1
ATOM 877 O O . GLU A 1 112 ? 14.607 -6.643 -10.555 1.00 93.81 112 GLU A O 1
ATOM 882 N N . PHE A 1 113 ? 12.564 -6.760 -9.635 1.00 94.94 113 PHE A N 1
ATOM 883 C CA . PHE A 1 113 ? 12.568 -5.419 -9.040 1.00 94.94 113 PHE A CA 1
ATOM 884 C C . PHE A 1 113 ? 12.570 -5.443 -7.495 1.00 94.94 113 PHE A C 1
ATOM 886 O O . PHE A 1 113 ? 11.678 -4.853 -6.869 1.00 94.94 113 PHE A O 1
ATOM 893 N N . PRO A 1 114 ? 13.584 -6.038 -6.832 1.00 96.25 114 PRO A N 1
ATOM 894 C CA . PRO A 1 114 ? 13.600 -6.209 -5.374 1.00 96.25 114 PRO A CA 1
ATOM 895 C C . PRO A 1 114 ? 13.529 -4.880 -4.609 1.00 96.25 114 PRO A C 1
ATOM 897 O O . PRO A 1 114 ? 12.883 -4.791 -3.567 1.00 96.25 114 PRO A O 1
ATOM 900 N N . ILE A 1 115 ? 14.106 -3.804 -5.155 1.00 96.88 115 ILE A N 1
ATOM 901 C CA . ILE A 1 115 ? 14.040 -2.461 -4.554 1.00 96.88 115 ILE A CA 1
ATOM 902 C C . ILE A 1 115 ? 12.601 -1.921 -4.557 1.00 96.88 115 ILE A C 1
ATOM 904 O O . ILE A 1 115 ? 12.171 -1.300 -3.583 1.00 96.88 115 ILE A O 1
ATOM 908 N N . LEU A 1 116 ? 11.838 -2.146 -5.634 1.00 96.69 116 LEU A N 1
ATOM 909 C CA . LEU A 1 116 ? 10.444 -1.700 -5.705 1.00 96.69 116 LEU A CA 1
ATOM 910 C C . LEU A 1 116 ? 9.567 -2.506 -4.750 1.00 96.69 116 LEU A C 1
ATOM 912 O O . LEU A 1 116 ? 8.712 -1.918 -4.086 1.00 96.69 116 LEU A O 1
ATOM 916 N N . ILE A 1 117 ? 9.811 -3.814 -4.638 1.00 98.19 117 ILE A N 1
ATOM 917 C CA . ILE A 1 117 ? 9.138 -4.692 -3.673 1.00 98.19 117 ILE A CA 1
ATOM 918 C C . ILE A 1 117 ? 9.413 -4.214 -2.245 1.00 98.19 117 ILE A C 1
ATOM 920 O O . ILE A 1 117 ? 8.468 -3.951 -1.501 1.00 98.19 117 ILE A O 1
ATOM 924 N N . LEU A 1 118 ? 10.686 -4.025 -1.882 1.00 98.44 118 LEU A N 1
ATOM 925 C CA . LEU A 1 118 ? 11.102 -3.557 -0.558 1.00 98.44 118 LEU A CA 1
ATOM 926 C C . LEU A 1 118 ? 10.439 -2.225 -0.192 1.00 98.44 118 LEU A C 1
ATOM 928 O O . LEU A 1 118 ? 9.809 -2.106 0.860 1.00 98.44 118 LEU A O 1
ATOM 932 N N . ASN A 1 119 ? 10.529 -1.235 -1.085 1.00 98.00 119 ASN A N 1
ATOM 933 C CA . ASN A 1 119 ? 9.924 0.076 -0.869 1.00 98.00 119 ASN A CA 1
ATOM 934 C C . ASN A 1 119 ? 8.404 -0.031 -0.704 1.00 98.00 119 ASN A C 1
ATOM 936 O O . ASN A 1 119 ? 7.831 0.604 0.180 1.00 98.00 119 ASN A O 1
ATOM 940 N N . SER A 1 120 ? 7.745 -0.843 -1.530 1.00 98.31 120 SER A N 1
ATOM 941 C CA . SER A 1 120 ? 6.290 -0.999 -1.503 1.00 98.31 120 SER A CA 1
ATOM 942 C C . SER A 1 120 ? 5.815 -1.729 -0.240 1.00 98.31 120 SER A C 1
ATOM 944 O O . SER A 1 120 ? 4.843 -1.292 0.377 1.00 98.31 120 SER A O 1
ATOM 946 N N . LEU A 1 121 ? 6.534 -2.760 0.218 1.00 98.56 121 LEU A N 1
ATOM 947 C CA . LEU A 1 121 ? 6.295 -3.405 1.515 1.00 98.56 121 LEU A CA 1
ATOM 948 C C . LEU A 1 121 ? 6.451 -2.416 2.671 1.00 98.56 121 LEU A C 1
ATOM 950 O O . LEU A 1 121 ? 5.566 -2.325 3.520 1.00 98.56 121 LEU A O 1
ATOM 954 N N . GLY A 1 122 ? 7.524 -1.620 2.673 1.00 98.62 122 GLY A N 1
ATOM 955 C CA . GLY A 1 122 ? 7.730 -0.579 3.680 1.00 98.62 122 GLY A CA 1
ATOM 956 C C . GLY A 1 122 ? 6.574 0.423 3.715 1.00 98.62 122 GLY A C 1
ATOM 957 O O . GLY A 1 122 ? 6.080 0.771 4.783 1.00 98.62 122 GLY A O 1
ATOM 958 N N . ARG A 1 123 ? 6.058 0.833 2.552 1.00 98.31 123 ARG A N 1
ATOM 959 C CA . ARG A 1 123 ? 4.880 1.713 2.471 1.00 98.31 123 ARG A CA 1
ATOM 960 C C . ARG A 1 123 ? 3.608 1.059 3.016 1.00 98.31 123 ARG A C 1
ATOM 962 O O . ARG A 1 123 ? 2.835 1.749 3.674 1.00 98.31 123 ARG A O 1
ATOM 969 N N . LEU A 1 124 ? 3.395 -0.240 2.797 1.00 98.62 124 LEU A N 1
ATOM 970 C CA . LEU A 1 124 ? 2.268 -0.961 3.400 1.00 98.62 124 LEU A CA 1
ATOM 971 C C . LEU A 1 124 ? 2.356 -0.958 4.935 1.00 98.62 124 LEU A C 1
ATOM 973 O O . LEU A 1 124 ? 1.355 -0.687 5.600 1.00 98.62 124 LEU A O 1
ATOM 977 N N . VAL A 1 125 ? 3.552 -1.178 5.490 1.00 98.75 125 VAL A N 1
ATOM 978 C CA . VAL A 1 125 ? 3.803 -1.076 6.939 1.00 98.75 125 VAL A CA 1
ATOM 979 C C . VAL A 1 125 ? 3.480 0.328 7.457 1.00 98.75 125 VAL A C 1
ATOM 981 O O . VAL A 1 125 ? 2.776 0.467 8.457 1.00 98.75 125 VAL A O 1
ATOM 984 N N . GLU A 1 126 ? 3.929 1.377 6.767 1.00 98.62 126 GLU A N 1
ATOM 985 C CA . GLU A 1 126 ? 3.642 2.763 7.162 1.00 98.62 126 GLU A CA 1
ATOM 986 C C . GLU A 1 126 ? 2.145 3.094 7.126 1.00 98.62 126 GLU A C 1
ATOM 988 O O . GLU A 1 126 ? 1.641 3.750 8.035 1.00 98.62 126 GLU A O 1
ATOM 993 N N . LEU A 1 127 ? 1.399 2.596 6.134 1.00 98.50 127 LEU A N 1
ATOM 994 C CA . LEU A 1 127 ? -0.056 2.778 6.074 1.00 98.50 127 LEU A CA 1
ATOM 995 C C . LEU A 1 127 ? -0.765 2.093 7.254 1.00 98.50 127 LEU A C 1
ATOM 997 O O . LEU A 1 127 ? -1.705 2.656 7.818 1.00 98.50 127 LEU A O 1
ATOM 1001 N N . MET A 1 128 ? -0.303 0.908 7.665 1.00 98.25 128 MET A N 1
ATOM 1002 C CA . MET A 1 128 ? -0.824 0.229 8.854 1.00 98.25 128 MET A CA 1
ATOM 1003 C C . MET A 1 128 ? -0.508 1.002 10.135 1.00 98.25 128 MET A C 1
ATOM 1005 O O . MET A 1 128 ? -1.400 1.215 10.956 1.00 98.25 128 MET A O 1
ATOM 1009 N N . ARG A 1 129 ? 0.731 1.481 10.296 1.00 98.50 129 ARG A N 1
ATOM 1010 C CA . ARG A 1 129 ? 1.129 2.327 11.434 1.00 98.50 129 ARG A CA 1
ATOM 1011 C C . ARG A 1 129 ? 0.322 3.623 11.485 1.00 98.50 129 ARG A C 1
ATOM 1013 O O . ARG A 1 129 ? -0.102 4.026 12.565 1.00 98.50 129 ARG A O 1
ATOM 1020 N N . LEU A 1 130 ? 0.050 4.234 10.334 1.00 98.31 130 LEU A N 1
ATOM 1021 C CA . LEU A 1 130 ? -0.798 5.419 10.237 1.00 98.31 130 LEU A CA 1
ATOM 1022 C C . LEU A 1 130 ? -2.233 5.128 10.686 1.00 98.31 130 LEU A C 1
ATOM 1024 O O . LEU A 1 130 ? -2.806 5.938 11.412 1.00 98.31 130 LEU A O 1
ATOM 1028 N N . TRP A 1 131 ? -2.811 3.983 10.309 1.00 97.31 131 TRP A N 1
ATOM 1029 C CA . TRP A 1 131 ? -4.125 3.585 10.822 1.00 97.31 131 TRP A CA 1
ATOM 1030 C C . TRP A 1 131 ? -4.087 3.460 12.350 1.00 97.31 131 TRP A C 1
ATOM 1032 O O . TRP A 1 131 ? -4.905 4.083 13.023 1.00 97.31 131 TRP A O 1
ATOM 1042 N N . ARG A 1 132 ? -3.097 2.758 12.914 1.00 96.69 132 ARG A N 1
ATOM 1043 C CA . ARG A 1 132 ? -2.935 2.648 14.376 1.00 96.69 132 ARG A CA 1
ATOM 1044 C C . ARG A 1 132 ? -2.880 4.021 15.056 1.00 96.69 132 ARG A C 1
ATOM 1046 O O . ARG A 1 132 ? -3.617 4.257 16.006 1.00 96.69 132 ARG A O 1
ATOM 1053 N N . ALA A 1 133 ? -2.086 4.949 14.518 1.00 97.06 133 ALA A N 1
ATOM 1054 C CA . ALA A 1 133 ? -2.011 6.319 15.026 1.00 97.06 133 ALA A CA 1
ATOM 1055 C C . ALA A 1 133 ? -3.378 7.026 15.001 1.00 97.06 133 ALA A C 1
ATOM 1057 O O . ALA A 1 133 ? -3.747 7.683 15.971 1.00 97.06 133 ALA A O 1
ATOM 1058 N N . CYS A 1 134 ? -4.167 6.836 13.937 1.00 95.12 134 CYS A N 1
ATOM 1059 C CA . CYS A 1 134 ? -5.520 7.387 13.867 1.00 95.12 134 CYS A CA 1
ATOM 1060 C C . CYS A 1 134 ? -6.443 6.800 14.947 1.00 95.12 134 CYS A C 1
ATOM 1062 O O . CYS A 1 134 ? -7.189 7.553 15.562 1.00 95.12 134 CYS A O 1
ATOM 1064 N N . LEU A 1 135 ? -6.369 5.492 15.229 1.00 93.38 135 LEU A N 1
ATOM 1065 C CA . LEU A 1 135 ? -7.154 4.872 16.308 1.00 93.38 135 LEU A CA 1
ATOM 1066 C C . LEU A 1 135 ? -6.800 5.471 17.674 1.00 93.38 135 LEU A C 1
ATOM 1068 O O . LEU A 1 135 ? -7.693 5.782 18.460 1.00 93.38 135 LEU A O 1
ATOM 1072 N N . SER A 1 136 ? -5.508 5.681 17.946 1.00 92.25 136 SER A N 1
ATOM 1073 C CA . SER A 1 136 ? -5.054 6.314 19.189 1.00 92.25 136 SER A CA 1
ATOM 1074 C C . SER A 1 136 ? -5.539 7.762 19.317 1.00 92.25 136 SER A C 1
ATOM 1076 O O . SER A 1 136 ? -6.024 8.154 20.376 1.00 92.25 136 SER A O 1
ATOM 1078 N N . GLU A 1 137 ? -5.455 8.557 18.247 1.00 92.38 137 GLU A N 1
ATOM 1079 C CA . GLU A 1 137 ? -5.968 9.936 18.225 1.00 92.38 137 GLU A CA 1
ATOM 1080 C C . GLU A 1 137 ? -7.489 9.988 18.451 1.00 92.38 137 GLU A C 1
ATOM 1082 O O . GLU A 1 137 ? -7.983 10.837 19.198 1.00 92.38 137 GLU A O 1
ATOM 1087 N N . GLU A 1 138 ? -8.236 9.067 17.838 1.00 89.06 138 GLU A N 1
ATOM 1088 C CA . GLU A 1 138 ? -9.688 8.953 17.994 1.00 89.06 138 GLU A CA 1
ATOM 1089 C C . GLU A 1 138 ? -10.092 8.586 19.432 1.00 89.06 138 GLU A C 1
ATOM 1091 O O . GLU A 1 138 ? -11.051 9.157 19.956 1.00 89.06 138 GLU A O 1
ATOM 1096 N N . LEU A 1 139 ? -9.354 7.684 20.092 1.00 86.38 139 LEU A N 1
ATOM 1097 C CA . LEU A 1 139 ? -9.566 7.333 21.504 1.00 86.38 139 LEU A CA 1
ATOM 1098 C C . LEU A 1 139 ? -9.331 8.540 22.425 1.00 86.38 139 LEU A C 1
ATOM 1100 O O . LEU A 1 139 ? -10.207 8.891 23.214 1.00 86.38 139 LEU A O 1
ATOM 1104 N N . LEU A 1 140 ? -8.213 9.252 22.252 1.00 85.94 140 LEU A N 1
ATOM 1105 C CA . LEU A 1 140 ? -7.909 10.457 23.036 1.00 85.94 140 LEU A CA 1
ATOM 1106 C C . LEU A 1 140 ? -8.973 11.552 22.857 1.00 85.94 140 LEU A C 1
ATOM 1108 O O . LEU A 1 140 ? -9.342 12.243 23.811 1.00 85.94 140 LEU A O 1
ATOM 1112 N N . ALA A 1 141 ? -9.490 11.717 21.636 1.00 84.62 141 ALA A N 1
ATOM 1113 C CA . ALA A 1 141 ? -10.561 12.668 21.359 1.00 84.62 141 ALA A CA 1
ATOM 1114 C C . ALA A 1 141 ? -11.879 12.287 22.059 1.00 84.62 141 ALA A C 1
ATOM 1116 O O . ALA A 1 141 ? -12.605 13.181 22.508 1.00 84.62 141 ALA A O 1
ATOM 1117 N N . LYS A 1 142 ? -12.185 10.987 22.178 1.00 79.94 142 LYS A N 1
ATOM 1118 C CA . LYS A 1 142 ? -13.353 10.478 22.919 1.00 79.94 142 LYS A CA 1
ATOM 1119 C C . LYS A 1 142 ? -13.222 10.755 24.424 1.00 79.94 142 LYS A C 1
ATOM 1121 O O . LYS A 1 142 ? -14.167 11.286 25.013 1.00 79.94 142 LYS A O 1
ATOM 1126 N N . ASP A 1 143 ? -12.053 10.520 25.016 1.00 77.38 143 ASP A N 1
ATOM 1127 C CA . ASP A 1 143 ? -11.801 10.748 26.450 1.00 77.38 143 ASP A CA 1
ATOM 1128 C C . ASP A 1 143 ? -11.901 12.229 26.847 1.00 77.38 143 ASP A C 1
ATOM 1130 O O . ASP A 1 143 ? -12.492 12.586 27.868 1.00 77.38 143 ASP A O 1
ATOM 1134 N N . MET A 1 144 ? -11.404 13.140 26.006 1.00 76.06 144 MET A N 1
ATOM 1135 C CA . MET A 1 144 ? -11.577 14.578 26.255 1.00 76.06 144 MET A CA 1
ATOM 1136 C C . MET A 1 144 ? -13.047 15.017 26.182 1.00 76.06 144 MET A C 1
ATOM 1138 O O . MET A 1 144 ? -13.456 15.955 26.873 1.00 76.06 144 MET A O 1
ATOM 1142 N N . GLN A 1 145 ? -13.855 14.374 25.334 1.00 71.75 145 GLN A N 1
ATOM 1143 C CA . GLN A 1 145 ? -15.284 14.672 25.225 1.00 71.75 145 GLN A CA 1
ATOM 1144 C C . GLN A 1 145 ? -16.098 14.104 26.394 1.00 71.75 145 GLN A C 1
ATOM 1146 O O . GLN A 1 145 ? -17.088 14.731 26.781 1.00 71.75 145 GLN A O 1
ATOM 1151 N N . SER A 1 146 ? -15.705 12.962 26.967 1.00 63.03 146 SER A N 1
ATOM 1152 C CA . SER A 1 146 ? -16.363 12.387 28.149 1.00 63.03 146 SER A CA 1
ATOM 1153 C C . SER A 1 146 ? -16.108 13.238 29.401 1.00 63.03 146 SER A C 1
ATOM 1155 O O . SER A 1 146 ? -17.061 13.569 30.108 1.00 63.03 146 SER A O 1
ATOM 1157 N N . PHE A 1 147 ? -14.878 13.731 29.596 1.00 60.41 147 PHE A N 1
ATOM 1158 C CA . PHE A 1 147 ? -14.518 14.655 30.688 1.00 60.41 147 PHE A CA 1
ATOM 1159 C C . PHE A 1 147 ? -15.261 16.003 30.636 1.00 60.41 147 PHE A C 1
ATOM 1161 O O . PHE A 1 147 ? -15.598 16.594 31.665 1.00 60.41 147 PHE A O 1
ATOM 1168 N N . LYS A 1 148 ? -15.548 16.513 29.432 1.00 59.78 148 LYS A N 1
ATOM 1169 C CA . LYS A 1 148 ? -16.351 17.738 29.261 1.00 59.78 148 LYS A CA 1
ATOM 1170 C C . LYS A 1 148 ? -17.843 17.515 29.521 1.00 59.78 148 LYS A C 1
ATOM 1172 O O . LYS A 1 148 ? -18.525 18.444 29.937 1.00 59.78 148 LYS A O 1
ATOM 1177 N N . ARG A 1 149 ? -18.356 16.301 29.294 1.00 56.28 149 ARG A N 1
ATOM 1178 C CA . ARG A 1 149 ? -19.758 15.944 29.573 1.00 56.28 149 ARG A CA 1
ATOM 1179 C C . ARG A 1 149 ? -20.027 15.675 31.055 1.00 56.28 149 ARG A C 1
ATOM 1181 O O . ARG A 1 149 ? -21.129 15.946 31.509 1.00 56.28 149 ARG A O 1
ATOM 1188 N N . SER A 1 150 ? -19.041 15.200 31.817 1.00 54.19 150 SER A N 1
ATOM 1189 C CA . SER A 1 150 ? -19.178 14.986 33.267 1.00 54.19 150 SER A CA 1
ATOM 1190 C C . SER A 1 150 ? -19.078 16.271 34.102 1.00 54.19 150 SER A C 1
ATOM 1192 O O . SER A 1 150 ? -19.429 16.254 35.278 1.00 54.19 150 SER A O 1
ATOM 1194 N N . SER A 1 151 ? -18.639 17.389 33.508 1.00 54.84 151 SER A N 1
ATOM 1195 C CA . SER A 1 151 ? -18.465 18.686 34.185 1.00 54.84 151 SER A CA 1
ATOM 1196 C C . SER A 1 151 ? -19.581 19.709 33.926 1.00 54.84 151 SER A C 1
ATOM 1198 O O . SER A 1 151 ? -19.645 20.715 34.629 1.00 54.84 151 SER A O 1
ATOM 1200 N N . LEU A 1 152 ? -20.494 19.458 32.981 1.00 51.81 152 LEU A N 1
ATOM 1201 C CA . LEU A 1 152 ? -21.667 20.302 32.724 1.00 51.81 152 LEU A CA 1
ATOM 1202 C C . LEU A 1 152 ? -22.948 19.475 32.854 1.00 51.81 152 LEU A C 1
ATOM 1204 O O . LEU A 1 152 ? -23.346 18.757 31.939 1.00 51.81 152 LEU A O 1
ATOM 1208 N N . GLY A 1 153 ? -23.594 19.579 34.015 1.00 45.41 153 GLY A N 1
ATOM 1209 C CA . GLY A 1 153 ? -24.950 19.080 34.202 1.00 45.41 153 GLY A CA 1
ATOM 1210 C C . GLY A 1 153 ? -25.938 19.864 33.335 1.00 45.41 153 GLY A C 1
ATOM 1211 O O . GLY A 1 153 ? -25.986 21.087 33.412 1.00 45.41 153 GLY A O 1
ATOM 1212 N N . GLY A 1 154 ? -26.749 19.146 32.559 1.00 44.69 154 GLY A N 1
ATOM 1213 C CA . GLY A 1 154 ? -27.962 19.683 31.941 1.00 44.69 154 GLY A CA 1
ATOM 1214 C C . GLY A 1 154 ? -27.841 20.086 30.470 1.00 44.69 154 GLY A C 1
ATOM 1215 O O . GLY A 1 154 ? -27.239 21.093 30.123 1.00 44.69 154 GLY A O 1
ATOM 1216 N N . ASP A 1 155 ? -28.505 19.282 29.641 1.00 50.56 155 ASP A N 1
ATOM 1217 C CA . ASP A 1 155 ? -29.271 19.659 28.449 1.00 50.56 155 ASP A CA 1
ATOM 1218 C C . ASP A 1 155 ? -28.616 20.618 27.435 1.00 50.56 155 ASP A C 1
ATOM 1220 O O . ASP A 1 155 ? -28.723 21.838 27.516 1.00 50.56 155 ASP A O 1
ATOM 1224 N N . THR A 1 156 ? -27.978 20.061 26.402 1.00 40.94 156 THR A N 1
ATOM 1225 C CA . THR A 1 156 ? -27.827 20.749 25.109 1.00 40.94 156 THR A CA 1
ATOM 1226 C C . THR A 1 156 ? -27.599 19.737 23.986 1.00 40.94 156 THR A C 1
ATOM 1228 O O . THR A 1 156 ? -26.542 19.123 23.870 1.00 40.94 156 THR A O 1
ATOM 1231 N N . LEU A 1 157 ? -28.652 19.566 23.179 1.00 43.94 157 LEU A N 1
ATOM 1232 C CA . LEU A 1 157 ? -28.688 19.159 21.770 1.00 43.94 157 LEU A CA 1
ATOM 1233 C C . LEU A 1 157 ? -27.468 18.387 21.254 1.00 43.94 157 LEU A C 1
ATOM 1235 O O . LEU A 1 157 ? -26.424 18.960 20.938 1.00 43.94 157 LEU A O 1
ATOM 1239 N N . GLN A 1 158 ? -27.676 17.083 21.056 1.00 46.56 158 GLN A N 1
ATOM 1240 C CA . GLN A 1 158 ? -26.801 16.212 20.283 1.00 46.56 158 GLN A CA 1
ATOM 1241 C C . GLN A 1 158 ? -26.489 16.825 18.912 1.00 46.56 158 GLN A C 1
ATOM 1243 O O . GLN A 1 158 ? -27.191 16.608 17.926 1.00 46.56 158 GLN A O 1
ATOM 1248 N N . ARG A 1 159 ? -25.376 17.550 18.819 1.00 38.25 159 ARG A N 1
ATOM 1249 C CA . ARG A 1 159 ? -24.718 17.813 17.546 1.00 38.25 159 ARG A CA 1
ATOM 1250 C C . ARG A 1 159 ? -23.874 16.584 17.240 1.00 38.25 159 ARG A C 1
ATOM 1252 O O . ARG A 1 159 ? -22.660 16.581 17.417 1.00 38.25 159 ARG A O 1
ATOM 1259 N N . SER A 1 160 ? -24.552 15.502 16.861 1.00 36.47 160 SER A N 1
ATOM 1260 C CA . SER A 1 160 ? -23.915 14.318 16.297 1.00 36.47 160 SER A CA 1
ATOM 1261 C C . SER A 1 160 ? -23.039 14.778 15.135 1.00 36.47 160 SER A C 1
ATOM 1263 O O . SER A 1 160 ? -23.547 15.295 14.136 1.00 36.47 160 SER A O 1
ATOM 1265 N N . SER A 1 161 ? -21.723 14.655 15.304 1.00 41.59 161 SER A N 1
ATOM 1266 C CA . SER A 1 161 ? -20.748 14.837 14.235 1.00 41.59 161 SER A CA 1
ATOM 1267 C C . SER A 1 161 ? -21.219 14.064 12.993 1.00 41.59 161 SER A C 1
ATOM 1269 O O . SER A 1 161 ? -21.611 12.901 13.132 1.00 41.59 161 SER A O 1
ATOM 1271 N N . PRO A 1 162 ? -21.193 14.657 11.785 1.00 40.16 162 PRO A N 1
ATOM 1272 C CA . PRO A 1 162 ? -21.632 13.973 10.566 1.00 40.16 162 PRO A CA 1
ATOM 1273 C C . PRO A 1 162 ? -20.796 12.717 10.246 1.00 40.16 162 PRO A C 1
ATOM 1275 O O . PRO A 1 162 ? -21.207 11.913 9.417 1.00 40.16 162 PRO A O 1
ATOM 1278 N N . PHE A 1 163 ? -19.682 12.505 10.956 1.00 46.38 163 PHE A N 1
ATOM 1279 C CA . PHE A 1 163 ? -18.779 11.357 10.836 1.00 46.38 163 PHE A CA 1
ATOM 1280 C C . PHE A 1 163 ? -19.155 10.142 11.711 1.00 46.38 163 PHE A C 1
ATOM 1282 O O . PHE A 1 163 ? -18.376 9.201 11.820 1.00 46.38 163 PHE A O 1
ATOM 1289 N N . HIS A 1 164 ? -20.319 10.139 12.372 1.00 42.84 164 HIS A N 1
ATOM 1290 C CA . HIS A 1 164 ? -20.794 9.013 13.197 1.00 42.84 164 HIS A CA 1
ATOM 1291 C C . HIS A 1 164 ? -22.062 8.357 12.637 1.00 42.84 164 HIS A C 1
ATOM 1293 O O . HIS A 1 164 ? -23.015 8.066 13.359 1.00 42.84 164 HIS A O 1
ATOM 1299 N N . ARG A 1 165 ? -22.079 8.069 11.331 1.00 39.44 165 ARG A N 1
ATOM 1300 C CA . ARG A 1 165 ? -22.934 6.990 10.824 1.00 39.44 165 ARG A CA 1
ATOM 1301 C C . ARG A 1 165 ? -22.101 5.728 10.695 1.00 39.44 165 ARG A C 1
ATOM 1303 O O . ARG A 1 165 ? -21.452 5.510 9.685 1.00 39.44 165 ARG A O 1
ATOM 1310 N N . SER A 1 166 ? -22.193 4.906 11.736 1.00 43.72 166 SER A N 1
ATOM 1311 C CA . SER A 1 166 ? -21.992 3.460 11.679 1.00 43.72 166 SER A CA 1
ATOM 1312 C C . SER A 1 166 ? -22.805 2.889 10.511 1.00 43.72 166 SER A C 1
ATOM 1314 O O . SER A 1 166 ? -24.006 2.632 10.621 1.00 43.72 166 SER A O 1
ATOM 1316 N N . LYS A 1 167 ? -22.176 2.785 9.343 1.00 40.16 167 LYS A N 1
ATOM 1317 C CA . LYS A 1 167 ? -22.671 1.976 8.238 1.00 40.16 167 LYS A CA 1
ATOM 1318 C C . LYS A 1 167 ? -21.463 1.437 7.481 1.00 40.16 167 LYS A C 1
ATOM 1320 O O . LYS A 1 167 ? -20.905 2.124 6.639 1.00 40.16 167 LYS A O 1
ATOM 1325 N N . ASP A 1 168 ? -21.096 0.213 7.850 1.00 45.56 168 ASP A N 1
ATOM 1326 C CA . ASP A 1 168 ? -20.052 -0.618 7.247 1.00 45.56 168 ASP A CA 1
ATOM 1327 C C . ASP A 1 168 ? -18.631 -0.035 7.317 1.00 45.56 168 ASP A C 1
ATOM 1329 O O . ASP A 1 168 ? -18.008 0.258 6.297 1.00 45.56 168 ASP A O 1
ATOM 1333 N N . ILE A 1 169 ? -18.078 0.058 8.536 1.00 56.19 169 ILE A N 1
ATOM 1334 C CA . ILE A 1 169 ? -16.619 0.147 8.701 1.00 56.19 169 ILE A CA 1
ATOM 1335 C C . ILE A 1 169 ? -16.042 -1.110 8.051 1.00 56.19 169 ILE A C 1
ATOM 1337 O O . ILE A 1 169 ? -16.357 -2.225 8.471 1.00 56.19 169 ILE A O 1
ATOM 1341 N N . SER A 1 170 ? -15.224 -0.943 7.010 1.00 63.09 170 SER A N 1
ATOM 1342 C CA . SER A 1 170 ? -14.583 -2.071 6.340 1.00 63.09 170 SER A CA 1
ATOM 1343 C C . SER A 1 170 ? -13.816 -2.916 7.358 1.00 63.09 170 SER A C 1
ATOM 1345 O O . SER A 1 170 ? -12.821 -2.465 7.927 1.00 63.09 170 SER A O 1
ATOM 1347 N N . GLU A 1 171 ? -14.261 -4.158 7.551 1.00 82.88 171 GLU A N 1
ATOM 1348 C CA . GLU A 1 171 ? -13.644 -5.101 8.478 1.00 82.88 171 GLU A CA 1
ATOM 1349 C C . GLU A 1 171 ? -12.184 -5.354 8.079 1.00 82.88 171 GLU A C 1
ATOM 1351 O O . GLU A 1 171 ? -11.877 -5.670 6.924 1.00 82.88 171 GLU A O 1
ATOM 1356 N N . PHE A 1 172 ? -11.269 -5.191 9.034 1.00 93.12 172 PHE A N 1
ATOM 1357 C CA . PHE A 1 172 ? -9.856 -5.469 8.819 1.00 93.12 172 PHE A CA 1
ATOM 1358 C C . PHE A 1 172 ? -9.625 -6.975 8.702 1.00 93.12 172 PHE A C 1
ATOM 1360 O O . PHE A 1 172 ? -9.734 -7.717 9.680 1.00 93.12 172 PHE A O 1
ATOM 1367 N N . ARG A 1 173 ? -9.238 -7.438 7.512 1.00 94.69 173 ARG A N 1
ATOM 1368 C CA . ARG A 1 173 ? -8.948 -8.856 7.275 1.00 94.69 173 ARG A CA 1
ATOM 1369 C C . ARG A 1 173 ? -7.460 -9.118 7.441 1.00 94.69 173 ARG A C 1
ATOM 1371 O O . ARG A 1 173 ? -6.692 -9.040 6.484 1.00 94.69 173 ARG A O 1
ATOM 1378 N N . ALA A 1 174 ? -7.066 -9.447 8.669 1.00 96.06 174 ALA A N 1
ATOM 1379 C CA . ALA A 1 174 ? -5.677 -9.753 9.010 1.00 96.06 174 ALA A CA 1
ATOM 1380 C C . ALA A 1 174 ? -5.074 -10.851 8.114 1.00 96.06 174 ALA A C 1
ATOM 1382 O O . ALA A 1 174 ? -3.940 -10.712 7.672 1.00 96.06 174 ALA A O 1
ATOM 1383 N N . SER A 1 175 ? -5.857 -11.877 7.758 1.00 97.00 175 SER A N 1
ATOM 1384 C CA . SER A 1 175 ? -5.411 -12.985 6.902 1.00 97.00 175 SER A CA 1
ATOM 1385 C C . SER A 1 175 ? -4.949 -12.545 5.509 1.00 97.00 175 SER A C 1
ATOM 1387 O O . SER A 1 175 ? -3.968 -13.086 5.004 1.00 97.00 175 SER A O 1
ATOM 1389 N N . GLU A 1 176 ? -5.603 -11.547 4.895 1.00 96.12 176 GLU A N 1
ATOM 1390 C CA . GLU A 1 176 ? -5.190 -11.014 3.586 1.00 96.12 176 GLU A CA 1
ATOM 1391 C C . GLU A 1 176 ? -3.811 -10.336 3.678 1.00 96.12 176 GLU A C 1
ATOM 1393 O O . GLU A 1 176 ? -3.026 -10.394 2.735 1.00 96.12 176 GLU A O 1
ATOM 1398 N N . MET A 1 177 ? -3.490 -9.722 4.821 1.00 97.94 177 MET A N 1
ATOM 1399 C CA . MET A 1 177 ? -2.212 -9.037 5.046 1.00 97.94 177 MET A CA 1
ATOM 1400 C C . MET A 1 177 ? -1.113 -9.998 5.513 1.00 97.94 177 MET A C 1
ATOM 1402 O O . MET A 1 177 ? 0.030 -9.889 5.065 1.00 97.94 177 MET A O 1
ATOM 1406 N N . ASP A 1 178 ? -1.462 -10.971 6.358 1.00 97.69 178 ASP A N 1
ATOM 1407 C CA . ASP A 1 178 ? -0.560 -12.042 6.783 1.00 97.69 178 ASP A CA 1
ATOM 1408 C C . ASP A 1 178 ? -0.062 -12.839 5.576 1.00 97.69 178 ASP A C 1
ATOM 1410 O O . ASP A 1 178 ? 1.132 -13.115 5.477 1.00 97.69 178 ASP A O 1
ATOM 1414 N N . ALA A 1 179 ? -0.941 -13.139 4.613 1.00 97.88 179 ALA A N 1
ATOM 1415 C CA . ALA A 1 179 ? -0.566 -13.826 3.379 1.00 97.88 179 ALA A CA 1
ATOM 1416 C C . ALA A 1 179 ? 0.558 -13.095 2.623 1.00 97.88 179 ALA A C 1
ATOM 1418 O O . ALA A 1 179 ? 1.519 -13.732 2.196 1.00 97.88 179 ALA A O 1
ATOM 1419 N N . VAL A 1 180 ? 0.492 -11.762 2.515 1.00 98.00 180 VAL A N 1
ATOM 1420 C CA . VAL A 1 180 ? 1.554 -10.957 1.883 1.00 98.00 180 VAL A CA 1
ATOM 1421 C C . VAL A 1 180 ? 2.866 -11.098 2.650 1.00 98.00 180 VAL A C 1
ATOM 1423 O O . VAL A 1 180 ? 3.903 -11.380 2.051 1.00 98.00 180 VAL A O 1
ATOM 1426 N N . GLY A 1 181 ? 2.830 -10.936 3.976 1.00 97.94 181 GLY A N 1
ATOM 1427 C CA . GLY A 1 181 ? 4.018 -11.089 4.815 1.00 97.94 181 GLY A CA 1
ATOM 1428 C C . GLY A 1 181 ? 4.650 -12.475 4.673 1.00 97.94 181 GLY A C 1
ATOM 1429 O O . GLY A 1 181 ? 5.857 -12.585 4.476 1.00 97.94 181 GLY A O 1
ATOM 1430 N N . LEU A 1 182 ? 3.838 -13.533 4.696 1.00 98.31 182 LEU A N 1
ATOM 1431 C CA . LEU A 1 182 ? 4.301 -14.915 4.553 1.00 98.31 182 LEU A CA 1
ATOM 1432 C C . LEU A 1 182 ? 4.932 -15.189 3.185 1.00 98.31 182 LEU A C 1
ATOM 1434 O O . LEU A 1 182 ? 5.971 -15.843 3.131 1.00 98.31 182 LEU A O 1
ATOM 1438 N N . VAL A 1 183 ? 4.359 -14.660 2.098 1.00 98.19 183 VAL A N 1
ATOM 1439 C CA . VAL A 1 183 ? 4.958 -14.760 0.757 1.00 98.19 183 VAL A CA 1
ATOM 1440 C C . VAL A 1 183 ? 6.368 -14.164 0.768 1.00 98.19 183 VAL A C 1
ATOM 1442 O O . VAL A 1 183 ? 7.334 -14.847 0.426 1.00 98.19 183 VAL A O 1
ATOM 1445 N N . PHE A 1 184 ? 6.523 -12.925 1.238 1.00 98.44 184 PHE A N 1
ATOM 1446 C CA . PHE A 1 184 ? 7.812 -12.228 1.173 1.00 98.44 184 PHE A CA 1
ATOM 1447 C C . PHE A 1 184 ? 8.840 -12.652 2.233 1.00 98.44 184 PHE A C 1
ATOM 1449 O O . PHE A 1 184 ? 10.028 -12.368 2.063 1.00 98.44 184 PHE A O 1
ATOM 1456 N N . LEU A 1 185 ? 8.450 -13.405 3.268 1.00 98.12 185 LEU A N 1
ATOM 1457 C CA . LEU A 1 185 ? 9.408 -14.080 4.158 1.00 98.12 185 LEU A CA 1
ATOM 1458 C C . LEU A 1 185 ? 10.273 -15.115 3.424 1.00 98.12 185 LEU A C 1
ATOM 1460 O O . LEU A 1 185 ? 11.374 -15.413 3.885 1.00 98.12 185 LEU A O 1
ATOM 1464 N N . SER A 1 186 ? 9.800 -15.633 2.288 1.00 96.38 186 SER A N 1
ATOM 1465 C CA . SER A 1 186 ? 10.546 -16.580 1.451 1.00 96.38 186 SER A CA 1
ATOM 1466 C C . SER A 1 186 ? 11.509 -15.911 0.461 1.00 96.38 186 SER A C 1
ATOM 1468 O O . SER A 1 186 ? 12.235 -16.604 -0.248 1.00 96.38 186 SER A O 1
ATOM 1470 N N . SER A 1 187 ? 11.561 -14.573 0.424 1.00 97.44 187 SER A N 1
ATOM 1471 C CA . SER A 1 187 ? 12.430 -13.834 -0.496 1.00 97.44 187 SER A CA 1
ATOM 1472 C C . SER A 1 187 ? 13.913 -14.158 -0.284 1.00 97.44 187 SER A C 1
ATOM 1474 O O . SER A 1 187 ? 14.388 -14.267 0.850 1.00 97.44 187 SER A O 1
ATOM 1476 N N . ALA A 1 188 ? 14.678 -14.230 -1.377 1.00 96.31 188 ALA A N 1
ATOM 1477 C CA . ALA A 1 188 ? 16.136 -14.345 -1.326 1.00 96.31 188 ALA A CA 1
ATOM 1478 C C . ALA A 1 188 ? 16.800 -13.089 -0.720 1.00 96.31 188 ALA A C 1
ATOM 1480 O O . ALA A 1 188 ? 17.846 -13.188 -0.071 1.00 96.31 188 ALA A O 1
ATOM 1481 N N . ASP A 1 189 ? 16.163 -11.922 -0.845 1.00 98.00 189 ASP A N 1
ATOM 1482 C CA . ASP A 1 189 ? 16.653 -10.651 -0.311 1.00 98.00 189 ASP A CA 1
ATOM 1483 C C . ASP A 1 189 ? 16.370 -10.523 1.197 1.00 98.00 189 ASP A C 1
ATOM 1485 O O . ASP A 1 189 ? 15.228 -10.595 1.659 1.00 98.00 189 ASP A O 1
ATOM 1489 N N . VAL A 1 190 ? 17.427 -10.307 1.986 1.00 98.19 190 VAL A N 1
ATOM 1490 C CA . VAL A 1 190 ? 17.335 -10.208 3.450 1.00 98.19 190 VAL A CA 1
ATOM 1491 C C . VAL A 1 190 ? 16.513 -9.010 3.929 1.00 98.19 190 VAL A C 1
ATOM 1493 O O . VAL A 1 190 ? 15.787 -9.137 4.915 1.00 98.19 190 VAL A O 1
ATOM 1496 N N . GLN A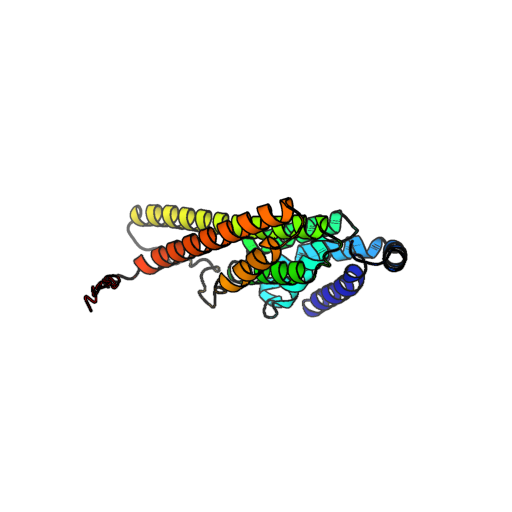 1 191 ? 16.575 -7.867 3.248 1.00 98.50 191 GLN A N 1
ATOM 1497 C CA . GLN A 1 191 ? 15.831 -6.669 3.640 1.00 98.50 191 GLN A CA 1
ATOM 1498 C C . GLN A 1 191 ? 14.338 -6.835 3.363 1.00 98.50 191 GLN A C 1
ATOM 1500 O O . GLN A 1 191 ? 13.511 -6.406 4.174 1.00 98.50 191 GLN A O 1
ATOM 1505 N N . ILE A 1 192 ? 13.986 -7.521 2.271 1.00 98.75 192 ILE A N 1
ATOM 1506 C CA . ILE A 1 192 ? 12.595 -7.895 1.988 1.00 98.75 192 ILE A CA 1
ATOM 1507 C C . ILE A 1 192 ? 12.062 -8.800 3.103 1.00 98.75 192 ILE A C 1
ATOM 1509 O O . ILE A 1 192 ? 10.999 -8.507 3.650 1.00 98.75 192 ILE A O 1
ATOM 1513 N N . ARG A 1 193 ? 12.818 -9.828 3.518 1.00 98.69 193 ARG A N 1
ATOM 1514 C CA . ARG A 1 193 ? 12.409 -10.710 4.629 1.00 98.69 193 ARG A CA 1
ATOM 1515 C C . ARG A 1 193 ? 12.220 -9.954 5.944 1.00 98.69 193 ARG A C 1
ATOM 1517 O O . ARG A 1 193 ? 11.231 -10.174 6.640 1.00 98.69 193 ARG A O 1
ATOM 1524 N N . LEU A 1 194 ? 13.142 -9.054 6.289 1.00 98.75 194 LEU A N 1
ATOM 1525 C CA . LEU A 1 194 ? 13.042 -8.246 7.510 1.00 98.75 194 LEU A CA 1
ATOM 1526 C C . LEU A 1 194 ? 11.822 -7.318 7.480 1.00 98.75 194 LEU A C 1
ATOM 1528 O O . LEU A 1 194 ? 11.106 -7.205 8.474 1.00 98.75 194 LEU A O 1
ATOM 1532 N N . THR A 1 195 ? 11.543 -6.706 6.330 1.00 98.81 195 THR A N 1
ATOM 1533 C CA . THR A 1 195 ? 10.369 -5.840 6.155 1.00 98.81 195 THR A CA 1
ATOM 1534 C C . THR A 1 195 ? 9.071 -6.648 6.187 1.00 98.81 195 THR A C 1
ATOM 1536 O O . THR A 1 195 ? 8.091 -6.210 6.784 1.00 98.81 195 THR A O 1
ATOM 1539 N N . ALA A 1 196 ? 9.058 -7.855 5.619 1.00 98.75 196 ALA A N 1
ATOM 1540 C CA . ALA A 1 196 ? 7.925 -8.775 5.694 1.00 98.75 196 ALA A CA 1
ATOM 1541 C C . ALA A 1 196 ? 7.650 -9.244 7.135 1.00 98.75 196 ALA A C 1
ATOM 1543 O O . ALA A 1 196 ? 6.497 -9.306 7.560 1.00 98.75 196 ALA A O 1
ATOM 1544 N N . LEU A 1 197 ? 8.698 -9.503 7.924 1.00 98.81 197 LEU A N 1
ATOM 1545 C CA . LEU A 1 197 ? 8.556 -9.783 9.354 1.00 98.81 197 LEU A CA 1
ATOM 1546 C C . LEU A 1 197 ? 7.944 -8.591 10.105 1.00 98.81 197 LEU A C 1
ATOM 1548 O O . LEU A 1 197 ? 7.074 -8.778 10.958 1.00 98.81 197 LEU A O 1
ATOM 1552 N N . GLU A 1 198 ? 8.374 -7.372 9.782 1.00 98.75 198 GLU A N 1
ATOM 1553 C CA . GLU A 1 198 ? 7.807 -6.157 10.366 1.00 98.75 198 GLU A CA 1
ATOM 1554 C C . GLU A 1 198 ? 6.344 -5.944 9.958 1.00 98.75 198 GLU A C 1
ATOM 1556 O O . GLU A 1 198 ? 5.524 -5.566 10.795 1.00 98.75 198 GLU A O 1
ATOM 1561 N N . LEU A 1 199 ? 5.983 -6.276 8.715 1.00 98.69 199 LEU A N 1
ATOM 1562 C CA . LEU A 1 199 ? 4.594 -6.298 8.265 1.00 98.69 199 LEU A CA 1
ATOM 1563 C C . LEU A 1 199 ? 3.747 -7.227 9.136 1.00 98.69 199 LEU A C 1
ATOM 1565 O O . LEU A 1 199 ? 2.743 -6.773 9.676 1.00 98.69 199 LEU A O 1
ATOM 1569 N N . LEU A 1 200 ? 4.171 -8.475 9.353 1.00 98.75 200 LEU A N 1
ATOM 1570 C CA . LEU A 1 200 ? 3.444 -9.440 10.194 1.00 98.75 200 LEU A CA 1
ATOM 1571 C C . LEU A 1 200 ? 3.274 -8.956 11.640 1.00 98.75 200 LEU A C 1
ATOM 1573 O O . LEU A 1 200 ? 2.218 -9.141 12.250 1.00 98.75 200 LEU A O 1
ATOM 1577 N N . ARG A 1 201 ? 4.298 -8.309 12.207 1.00 98.62 201 ARG A N 1
ATOM 1578 C CA . ARG A 1 201 ? 4.186 -7.665 13.526 1.00 98.62 201 ARG A CA 1
ATOM 1579 C C . ARG A 1 201 ? 3.142 -6.555 13.501 1.00 98.62 201 ARG A C 1
ATOM 1581 O O . ARG A 1 201 ? 2.289 -6.509 14.384 1.00 98.62 201 ARG A O 1
ATOM 1588 N N . CYS A 1 202 ? 3.169 -5.714 12.470 1.00 98.31 202 CYS A N 1
ATOM 1589 C CA . CYS A 1 202 ? 2.222 -4.620 12.308 1.00 98.31 202 CYS A CA 1
ATOM 1590 C C . CYS A 1 202 ? 0.778 -5.116 12.131 1.00 98.31 202 CYS A C 1
ATOM 1592 O O . CYS A 1 202 ? -0.119 -4.550 12.754 1.00 98.31 202 CYS A O 1
ATOM 1594 N N . VAL A 1 203 ? 0.555 -6.208 11.384 1.00 98.31 203 VAL A N 1
ATOM 1595 C CA . VAL A 1 203 ? -0.763 -6.859 11.249 1.00 98.31 203 VAL A CA 1
ATOM 1596 C C . VAL A 1 203 ? -1.315 -7.238 12.620 1.00 98.31 203 VAL A C 1
ATOM 1598 O O . VAL A 1 203 ? -2.453 -6.900 12.947 1.00 98.31 203 VAL A O 1
ATOM 1601 N N . ARG A 1 204 ? -0.500 -7.907 13.447 1.00 98.12 204 ARG A N 1
ATOM 1602 C CA . ARG A 1 204 ? -0.893 -8.330 14.800 1.00 98.12 204 ARG A CA 1
ATOM 1603 C C . ARG A 1 204 ? -1.193 -7.136 15.699 1.00 98.12 204 ARG A C 1
ATOM 1605 O O . ARG A 1 204 ? -2.222 -7.134 16.368 1.00 98.12 204 ARG A O 1
ATOM 1612 N N . SER A 1 205 ? -0.333 -6.117 15.690 1.00 97.75 205 SER A N 1
ATOM 1613 C CA . SER A 1 205 ? -0.551 -4.899 16.476 1.00 97.75 205 SER A CA 1
ATOM 1614 C C . SER A 1 205 ? -1.829 -4.172 16.062 1.00 97.75 205 SER A C 1
ATOM 1616 O O . SER A 1 205 ? -2.637 -3.851 16.921 1.00 97.75 205 SER A O 1
ATOM 1618 N N . LEU A 1 206 ? -2.059 -3.967 14.761 1.00 97.00 206 LEU A N 1
ATOM 1619 C CA . LEU A 1 206 ? -3.272 -3.310 14.269 1.00 97.00 206 LEU A CA 1
ATOM 1620 C C . LEU A 1 206 ? -4.534 -4.127 14.588 1.00 97.00 206 LEU A C 1
ATOM 1622 O O . LEU A 1 206 ? -5.546 -3.552 14.976 1.00 97.00 206 LEU A O 1
ATOM 1626 N N . LYS A 1 207 ? -4.477 -5.460 14.471 1.00 95.88 207 LYS A N 1
ATOM 1627 C CA . LYS A 1 207 ? -5.589 -6.343 14.856 1.00 95.88 207 LYS A CA 1
ATOM 1628 C C . LYS A 1 207 ? -5.952 -6.181 16.335 1.00 95.88 207 LYS A C 1
ATOM 1630 O O . LYS A 1 207 ? -7.135 -6.113 16.656 1.00 95.88 207 LYS A O 1
ATOM 1635 N N . ASN A 1 208 ? -4.951 -6.124 17.213 1.00 95.00 208 ASN A N 1
ATOM 1636 C CA . ASN A 1 208 ? -5.167 -5.918 18.644 1.00 95.00 208 ASN A CA 1
ATOM 1637 C C . ASN A 1 208 ? -5.753 -4.528 18.917 1.00 95.00 208 ASN A C 1
ATOM 1639 O O . ASN A 1 208 ? -6.794 -4.445 19.557 1.00 95.00 208 ASN A O 1
ATOM 1643 N N . ASP A 1 209 ? -5.171 -3.471 18.343 1.00 94.31 209 ASP A N 1
ATOM 1644 C CA . ASP A 1 209 ? -5.671 -2.101 18.513 1.00 94.31 209 ASP A CA 1
ATOM 1645 C C . ASP A 1 209 ? -7.137 -1.967 18.061 1.00 94.31 209 ASP A C 1
ATOM 1647 O O . ASP A 1 209 ? -7.928 -1.295 18.714 1.00 94.31 209 ASP A O 1
ATOM 1651 N N . LEU A 1 210 ? -7.529 -2.626 16.964 1.00 92.81 210 LEU A N 1
ATOM 1652 C CA . LEU A 1 210 ? -8.914 -2.631 16.477 1.00 92.81 210 LEU A CA 1
ATOM 1653 C C . LEU A 1 210 ? -9.868 -3.395 17.401 1.00 92.81 210 LEU A C 1
ATOM 1655 O O . LEU A 1 210 ? -10.998 -2.951 17.612 1.00 92.81 210 LEU A O 1
ATOM 1659 N N . ARG A 1 211 ? -9.430 -4.532 17.953 1.00 90.25 211 ARG A N 1
ATOM 1660 C CA . ARG A 1 211 ? -10.211 -5.288 18.941 1.00 90.25 211 ARG A CA 1
ATOM 1661 C C . ARG A 1 211 ? -10.445 -4.442 20.192 1.00 90.25 211 ARG A C 1
ATOM 1663 O O . ARG A 1 211 ? -11.580 -4.340 20.648 1.00 90.25 211 ARG A O 1
ATOM 1670 N N . ASP A 1 212 ? -9.394 -3.808 20.697 1.00 88.25 212 ASP A N 1
ATOM 1671 C CA . ASP A 1 212 ? -9.446 -2.992 21.909 1.00 88.25 212 ASP A CA 1
ATOM 1672 C C . ASP A 1 212 ? -10.276 -1.710 21.669 1.00 88.25 212 ASP A C 1
ATOM 1674 O O . ASP A 1 212 ? -11.098 -1.323 22.500 1.00 88.25 212 ASP A O 1
ATOM 1678 N N . TYR A 1 213 ? -10.168 -1.104 20.478 1.00 85.94 213 TYR A N 1
ATOM 1679 C CA . TYR A 1 213 ? -11.019 0.014 20.055 1.00 85.94 213 TYR A CA 1
ATOM 1680 C C . TYR A 1 213 ? -12.506 -0.368 20.028 1.00 85.94 213 TYR A C 1
ATOM 1682 O O . TYR A 1 213 ? -13.347 0.391 20.509 1.00 85.94 213 TYR A O 1
ATOM 1690 N N . SER A 1 214 ? -12.840 -1.552 19.501 1.00 83.06 214 SER A N 1
ATOM 1691 C CA . SER A 1 214 ? -14.219 -2.053 19.473 1.00 83.06 214 SER A CA 1
ATOM 1692 C C . SER A 1 214 ? -14.757 -2.389 20.867 1.00 83.06 214 SER A C 1
ATOM 1694 O O . SER A 1 214 ? -15.948 -2.192 21.105 1.00 83.06 214 SER A O 1
ATOM 1696 N N . ALA A 1 215 ? -13.919 -2.894 21.778 1.00 78.00 215 ALA A N 1
ATOM 1697 C CA . ALA A 1 215 ? -14.314 -3.172 23.161 1.00 78.00 215 ALA A CA 1
ATOM 1698 C C . ALA A 1 215 ? -14.707 -1.878 23.897 1.00 78.00 215 ALA A C 1
ATOM 1700 O O . ALA A 1 215 ? -15.777 -1.812 24.499 1.00 78.00 215 ALA A O 1
ATOM 1701 N N . ASN A 1 216 ? -13.927 -0.806 23.720 1.00 68.56 216 ASN A N 1
ATOM 1702 C CA . ASN A 1 216 ? -14.230 0.513 24.286 1.00 68.56 216 ASN A CA 1
ATOM 1703 C C . ASN A 1 216 ? -15.519 1.144 23.719 1.00 68.56 216 ASN A C 1
ATOM 1705 O O . ASN A 1 216 ? -16.174 1.933 24.399 1.00 68.56 216 ASN A O 1
ATOM 1709 N N . GLU A 1 217 ? -15.914 0.822 22.480 1.00 62.16 217 GLU A N 1
ATOM 1710 C CA . GLU A 1 217 ? -17.229 1.229 21.953 1.00 62.16 217 GLU A CA 1
ATOM 1711 C C . GLU A 1 217 ? -18.382 0.410 22.554 1.00 62.16 217 GLU A C 1
ATOM 1713 O O . GLU A 1 217 ? -19.492 0.929 22.719 1.00 62.16 217 GLU A O 1
ATOM 1718 N N . GLY A 1 218 ? -18.112 -0.850 22.905 1.00 52.34 218 GLY A N 1
ATOM 1719 C CA . GLY A 1 218 ? -19.052 -1.782 23.522 1.00 52.34 218 GLY A CA 1
ATOM 1720 C C . GLY A 1 218 ? -19.347 -1.503 24.996 1.00 52.34 218 GLY A C 1
ATOM 1721 O O . GLY A 1 218 ? -20.470 -1.752 25.423 1.00 52.34 218 GLY A O 1
ATOM 1722 N N . ASP A 1 219 ? -18.419 -0.910 25.750 1.00 47.72 219 ASP A N 1
ATOM 1723 C CA . ASP A 1 219 ? -18.591 -0.640 27.191 1.00 47.72 219 ASP A CA 1
ATOM 1724 C C . ASP A 1 219 ? -19.621 0.458 27.523 1.00 47.72 219 ASP A C 1
ATOM 1726 O O . ASP A 1 219 ? -20.061 0.584 28.665 1.00 47.72 219 ASP A O 1
ATOM 1730 N N . ASN A 1 220 ? -20.138 1.181 26.520 1.00 48.38 220 ASN A N 1
ATOM 1731 C CA . ASN A 1 220 ? -21.367 1.978 26.673 1.00 48.38 220 ASN A CA 1
ATOM 1732 C C . ASN A 1 220 ? -22.661 1.131 26.632 1.00 48.38 220 ASN A C 1
ATOM 1734 O O . ASN A 1 220 ? -23.764 1.665 26.771 1.00 48.38 220 ASN A O 1
ATOM 1738 N N . LYS A 1 221 ? -22.553 -0.189 26.453 1.00 45.00 221 LYS A N 1
ATOM 1739 C CA . LYS A 1 221 ? -23.619 -1.180 26.624 1.00 45.00 221 LYS A CA 1
ATOM 1740 C C . LYS A 1 221 ? -23.083 -2.348 27.448 1.00 45.00 221 LYS A C 1
ATOM 1742 O O . LYS A 1 221 ? -22.609 -3.329 26.890 1.00 45.00 221 LYS A O 1
ATOM 1747 N N . LEU A 1 222 ? -23.229 -2.230 28.769 1.00 46.75 222 LEU A N 1
ATOM 1748 C CA . LEU A 1 222 ? -23.137 -3.304 29.766 1.00 46.75 222 LEU A CA 1
ATOM 1749 C C . LEU A 1 222 ? -23.270 -4.710 29.149 1.00 46.75 222 LEU A C 1
ATOM 1751 O O . LEU A 1 222 ? -24.380 -5.175 28.877 1.00 46.75 222 LEU A O 1
ATOM 1755 N N . ARG A 1 223 ? -22.143 -5.396 28.953 1.00 41.34 223 ARG A N 1
ATOM 1756 C CA . ARG A 1 223 ? -22.102 -6.842 28.731 1.00 41.34 223 ARG A CA 1
ATOM 1757 C C . ARG A 1 223 ? -21.384 -7.487 29.905 1.00 41.34 223 ARG A C 1
ATOM 1759 O O . ARG A 1 223 ? -20.188 -7.735 29.872 1.00 41.34 223 ARG A O 1
ATOM 1766 N N . LEU A 1 224 ? -22.167 -7.763 30.946 1.00 46.22 224 LEU A N 1
ATOM 1767 C CA . 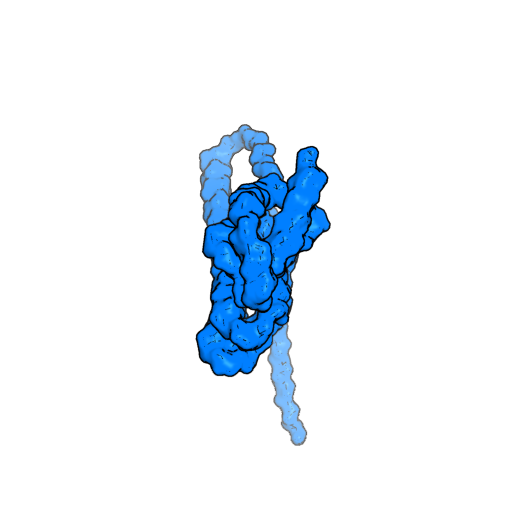LEU A 1 224 ? -21.908 -8.895 31.827 1.00 46.22 224 LEU A CA 1
ATOM 1768 C C . LEU A 1 224 ? -22.086 -10.175 31.002 1.00 46.22 224 LEU A C 1
ATOM 1770 O O . LEU A 1 224 ? -23.171 -10.735 30.976 1.00 46.22 224 LEU A O 1
ATOM 1774 N N . GLU A 1 225 ? -21.050 -10.611 30.300 1.00 41.56 225 GLU A N 1
ATOM 1775 C CA . GLU A 1 225 ? -20.919 -12.004 29.866 1.00 41.56 225 GLU A CA 1
ATOM 1776 C C . GLU A 1 225 ? -19.444 -12.381 30.060 1.00 41.56 225 GLU A C 1
ATOM 1778 O O . GLU A 1 225 ? -18.581 -11.761 29.432 1.00 41.56 225 GLU A O 1
ATOM 1783 N N . PRO A 1 226 ? -19.117 -13.309 30.975 1.00 44.12 226 PRO A N 1
ATOM 1784 C CA . PRO A 1 226 ? -17.740 -13.732 31.187 1.00 44.12 226 PRO A CA 1
ATOM 1785 C C . PRO A 1 226 ? -17.218 -14.488 29.957 1.00 44.12 226 PRO A C 1
ATOM 1787 O O . PRO A 1 226 ? -17.914 -15.325 29.383 1.00 44.12 226 PRO A O 1
ATOM 1790 N N . GLU A 1 227 ? -15.976 -14.197 29.561 1.00 50.59 227 GLU A N 1
ATOM 1791 C CA . GLU A 1 227 ? -15.251 -14.946 28.529 1.00 50.59 227 GLU A CA 1
ATOM 1792 C C . GLU A 1 227 ? -15.255 -16.455 28.855 1.00 50.59 227 GLU A C 1
ATOM 1794 O O . GLU A 1 227 ? -14.990 -16.830 30.003 1.00 50.59 227 GLU A O 1
ATOM 1799 N N . PRO A 1 228 ? -15.531 -17.347 27.883 1.00 52.34 228 PRO A N 1
ATOM 1800 C CA . PRO A 1 228 ? -15.463 -18.780 28.122 1.00 52.34 228 PRO A CA 1
ATOM 1801 C C . PRO A 1 228 ? -14.008 -19.190 28.367 1.00 52.34 228 PRO A C 1
ATOM 1803 O O . PRO A 1 228 ? -13.156 -19.126 27.480 1.00 52.34 228 PRO A O 1
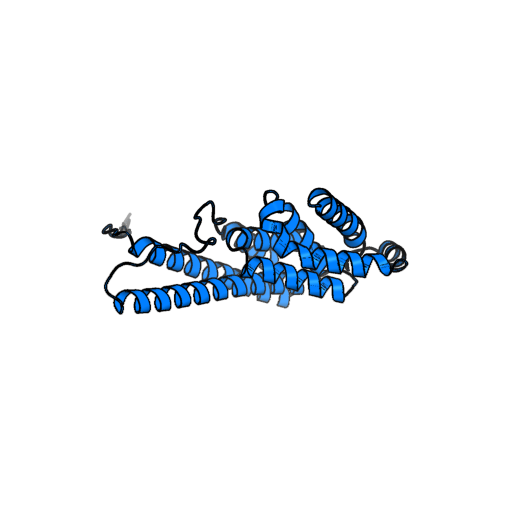ATOM 1806 N N . ILE A 1 229 ? -13.729 -19.628 29.594 1.00 57.94 229 ILE A N 1
ATOM 1807 C CA . ILE A 1 229 ? -12.462 -20.252 29.968 1.00 57.94 229 ILE A CA 1
ATOM 1808 C C . ILE A 1 229 ? -12.447 -21.651 29.346 1.00 57.94 229 ILE A C 1
ATOM 1810 O O . ILE A 1 229 ? -13.210 -22.527 29.749 1.00 57.94 229 ILE A O 1
ATOM 1814 N N . PHE A 1 230 ? -11.576 -21.869 28.364 1.00 59.66 230 PHE A N 1
ATOM 1815 C CA . PHE A 1 230 ? -11.330 -23.201 27.822 1.00 59.66 230 PHE A CA 1
ATOM 1816 C C . PHE A 1 230 ? -10.330 -23.931 28.721 1.00 59.66 230 PHE A C 1
ATOM 1818 O O . PHE A 1 230 ? -9.138 -23.626 28.719 1.00 59.66 230 PHE A O 1
ATOM 1825 N N . ILE A 1 231 ? -10.834 -24.883 29.504 1.00 60.25 231 ILE A N 1
ATOM 1826 C CA . ILE A 1 231 ? -10.019 -25.820 30.280 1.00 60.25 231 ILE A CA 1
ATOM 1827 C C . ILE A 1 231 ? -9.613 -26.952 29.336 1.00 60.25 231 ILE A C 1
ATOM 1829 O O . ILE A 1 231 ? -10.465 -27.618 28.749 1.00 60.25 231 ILE A O 1
ATOM 1833 N N . ILE A 1 232 ? -8.307 -27.134 29.152 1.00 59.91 232 ILE A N 1
ATOM 1834 C CA . ILE A 1 232 ? -7.751 -28.280 28.432 1.00 59.91 232 ILE A CA 1
ATOM 1835 C C . ILE A 1 232 ? -7.547 -29.382 29.468 1.00 59.91 232 ILE A C 1
ATOM 1837 O O . ILE A 1 232 ? -6.600 -29.316 30.252 1.00 59.91 232 ILE A O 1
ATOM 1841 N N . ASP A 1 233 ? -8.427 -30.380 29.473 1.00 57.22 233 ASP A N 1
ATOM 1842 C CA . ASP A 1 233 ? -8.197 -31.608 30.231 1.00 57.22 233 ASP A CA 1
ATOM 1843 C C . ASP A 1 233 ? -7.107 -32.420 29.523 1.00 57.22 233 ASP A C 1
ATOM 1845 O O . ASP A 1 233 ? -7.294 -32.939 28.420 1.00 57.22 233 ASP A O 1
ATOM 1849 N N . ILE A 1 234 ? -5.934 -32.495 30.151 1.00 56.69 234 ILE A N 1
ATOM 1850 C CA . ILE A 1 234 ? -4.859 -33.391 29.730 1.00 56.69 234 ILE A CA 1
ATOM 1851 C C . ILE A 1 234 ? -5.249 -34.790 30.208 1.00 56.69 234 ILE A C 1
ATOM 1853 O O . ILE A 1 234 ? -5.123 -35.111 31.388 1.00 56.69 234 ILE A O 1
ATOM 1857 N N . ILE A 1 235 ? -5.752 -35.616 29.292 1.00 53.12 235 ILE A N 1
ATOM 1858 C CA . ILE A 1 235 ? -5.935 -37.046 29.538 1.00 53.12 235 ILE A CA 1
ATOM 1859 C C . ILE A 1 235 ? -4.566 -37.701 29.330 1.00 53.12 235 ILE A C 1
ATOM 1861 O O . ILE A 1 235 ? -4.122 -37.877 28.197 1.00 53.12 235 ILE A O 1
ATOM 1865 N N . GLU A 1 236 ? -3.875 -38.022 30.424 1.00 58.31 236 GLU A N 1
ATOM 1866 C CA . GLU A 1 236 ? -2.735 -38.940 30.391 1.00 58.31 236 GLU A CA 1
ATOM 1867 C C . GLU A 1 236 ? -3.256 -40.351 30.079 1.00 58.31 236 GLU A C 1
ATOM 1869 O O . GLU A 1 236 ? -3.838 -41.030 30.926 1.00 58.31 236 GLU A O 1
ATOM 1874 N N . GLU A 1 237 ? -3.080 -40.783 28.832 1.00 58.00 237 GLU A N 1
ATOM 1875 C CA . GLU A 1 237 ? -3.289 -42.166 28.414 1.00 58.00 237 GLU A CA 1
ATOM 1876 C C . GLU A 1 237 ? -2.079 -42.999 28.858 1.00 58.00 237 GLU A C 1
ATOM 1878 O O . GLU A 1 237 ? -1.036 -43.013 28.208 1.00 58.00 237 GLU A O 1
ATOM 1883 N N . ASN A 1 238 ? -2.209 -43.682 29.997 1.00 50.53 238 ASN A N 1
ATOM 1884 C CA . ASN A 1 238 ? -1.332 -44.799 30.336 1.00 50.53 238 ASN A CA 1
ATOM 1885 C C . ASN A 1 238 ? -1.907 -46.073 29.705 1.00 50.53 238 ASN A C 1
ATOM 1887 O O . ASN A 1 238 ? -2.847 -46.663 30.245 1.00 50.53 238 ASN A O 1
ATOM 1891 N N . GLY A 1 239 ? -1.324 -46.477 28.575 1.00 46.12 239 GLY A N 1
ATOM 1892 C CA . GLY A 1 239 ? -1.548 -47.759 27.905 1.00 46.12 239 GLY A CA 1
ATOM 1893 C C . GLY A 1 239 ? -0.275 -48.259 27.246 1.00 46.12 239 GLY A C 1
ATOM 1894 O O . GLY A 1 239 ? 0.074 -47.706 26.183 1.00 46.12 239 GLY A O 1
#

pLDDT: mean 79.53, std 18.44, range [36.47, 98.81]

Sequence (239 aa):
VKSAIESILRSCSKAYSLALLTSSKATIDNVTKDKSQGSLFRSVLKCIPYLIEEVGRNDRMTEIIPQHVTSIDPVVREEAVLVLNRIVRFLPDRRFAVLKGMATFILKLPDEFPILILNSLGRLVELMRLWRACLSEELLAKDMQSFKRSSLGGDTLQRSSPFHRSKDISEFRASEMDAVGLVFLSSADVQIRLTALELLRCVRSLKNDLRDYSANEGDNKLRLEPEPIFIIDIIEENG

InterPro domains:
  IPR016024 Armadillo-type fold [SSF48371] (34-202)
  IPR025614 Cell morphogenesis protein N-terminal [PF14222] (28-131)
  IPR029473 Cell morphogenesis central region [PF14228] (170-239)
  IPR039867 Protein furry/Tao3/Mor2 [PTHR12295] (1-239)